Protein AF-A0A357V9M0-F1 (afdb_monomer_lite)

Structure (mmCIF, N/CA/C/O backbone):
data_AF-A0A357V9M0-F1
#
_entry.id   AF-A0A357V9M0-F1
#
loop_
_atom_site.group_PDB
_atom_site.id
_atom_site.type_symbol
_atom_site.label_atom_id
_atom_site.label_alt_id
_atom_site.label_comp_id
_atom_site.label_asym_id
_atom_site.label_entity_id
_atom_site.label_seq_id
_atom_site.pdbx_PDB_ins_code
_atom_site.Cartn_x
_atom_site.Cartn_y
_atom_site.Cartn_z
_atom_site.occupancy
_atom_site.B_iso_or_equiv
_atom_site.auth_seq_id
_atom_site.auth_comp_id
_atom_site.auth_asym_id
_atom_site.auth_atom_id
_atom_site.pdbx_PDB_model_num
ATOM 1 N N . SER A 1 1 ? 59.477 15.110 -68.123 1.00 70.50 1 SER A N 1
ATOM 2 C CA . SER A 1 1 ? 58.150 14.600 -68.531 1.00 70.50 1 SER A CA 1
ATOM 3 C C . SER A 1 1 ? 58.074 14.490 -70.053 1.00 70.50 1 SER A C 1
ATOM 5 O O . SER A 1 1 ? 58.810 15.208 -70.725 1.00 70.50 1 SER A O 1
ATOM 7 N N . VAL A 1 2 ? 57.216 13.622 -70.613 1.00 67.56 2 VAL A N 1
ATOM 8 C CA . VAL A 1 2 ? 56.916 13.598 -72.067 1.00 67.56 2 VAL A CA 1
ATOM 9 C C . VAL A 1 2 ? 56.479 14.993 -72.540 1.00 67.56 2 VAL A C 1
ATOM 11 O O . VAL A 1 2 ? 56.918 15.448 -73.593 1.00 67.56 2 VAL A O 1
ATOM 14 N N . ALA A 1 3 ? 55.745 15.720 -71.688 1.00 69.50 3 ALA A N 1
ATOM 15 C CA . ALA A 1 3 ? 55.358 17.112 -71.908 1.00 69.50 3 ALA A CA 1
ATOM 16 C C . ALA A 1 3 ? 56.566 18.062 -72.033 1.00 69.50 3 ALA A C 1
ATOM 18 O O . ALA A 1 3 ? 56.636 18.831 -72.985 1.00 69.50 3 ALA A O 1
ATOM 19 N N . ASP A 1 4 ? 57.559 17.978 -71.138 1.00 74.38 4 ASP A N 1
ATOM 20 C CA . ASP A 1 4 ? 58.753 18.844 -71.195 1.00 74.38 4 ASP A CA 1
ATOM 21 C C . ASP A 1 4 ? 59.567 18.602 -72.469 1.00 74.38 4 ASP A C 1
ATOM 23 O O . ASP A 1 4 ? 60.048 19.542 -73.102 1.00 74.38 4 ASP A O 1
ATOM 27 N N . ARG A 1 5 ? 59.684 17.330 -72.875 1.00 69.62 5 ARG A N 1
ATOM 28 C CA . ARG A 1 5 ? 60.385 16.936 -74.099 1.00 69.62 5 ARG A CA 1
ATOM 29 C C . ARG A 1 5 ? 59.655 17.456 -75.339 1.00 69.62 5 ARG A C 1
ATOM 31 O O . ARG A 1 5 ? 60.298 17.983 -76.240 1.00 69.62 5 ARG A O 1
ATOM 38 N N . GLN A 1 6 ? 58.325 17.383 -75.362 1.00 65.44 6 GLN A N 1
ATOM 39 C CA . GLN A 1 6 ? 57.494 17.919 -76.443 1.00 65.44 6 GLN A CA 1
ATOM 40 C C . GLN A 1 6 ? 57.573 19.454 -76.526 1.00 65.44 6 GLN A C 1
ATOM 42 O O . GLN A 1 6 ? 57.778 19.995 -77.611 1.00 65.44 6 GLN A O 1
ATOM 47 N N . ILE A 1 7 ? 57.511 20.158 -75.390 1.00 73.38 7 ILE A N 1
ATOM 48 C CA . ILE A 1 7 ? 57.652 21.624 -75.311 1.00 73.38 7 ILE A CA 1
ATOM 49 C C . ILE A 1 7 ? 59.030 22.071 -75.824 1.00 73.38 7 ILE A C 1
ATOM 51 O O . ILE A 1 7 ? 59.144 23.053 -76.560 1.00 73.38 7 ILE A O 1
ATOM 55 N N . GLN A 1 8 ? 60.088 21.334 -75.481 1.00 74.69 8 GLN A N 1
ATOM 56 C CA . GLN A 1 8 ? 61.450 21.634 -75.921 1.00 74.69 8 GLN A CA 1
ATOM 57 C C . GLN A 1 8 ? 61.648 21.394 -77.429 1.00 74.69 8 GLN A C 1
ATOM 59 O O . GLN A 1 8 ? 62.330 22.188 -78.080 1.00 74.69 8 GLN A O 1
ATOM 64 N N . LEU A 1 9 ? 61.013 20.357 -77.993 1.00 67.81 9 LEU A N 1
ATOM 65 C CA . LEU A 1 9 ? 61.042 20.036 -79.427 1.00 67.81 9 LEU A CA 1
ATOM 66 C C . LEU A 1 9 ? 60.176 20.987 -80.276 1.00 67.81 9 LEU A C 1
ATOM 68 O O . LEU A 1 9 ? 60.499 21.218 -81.439 1.00 67.81 9 LEU A O 1
ATOM 72 N N . MET A 1 10 ? 59.124 21.589 -79.710 1.00 63.34 10 MET A N 1
ATOM 73 C CA . MET A 1 10 ? 58.307 22.604 -80.396 1.00 63.34 10 MET A CA 1
ATOM 74 C C . MET A 1 10 ? 58.975 23.986 -80.478 1.00 63.34 10 MET A C 1
ATOM 76 O O . MET A 1 10 ? 58.602 24.799 -81.320 1.00 63.34 10 MET A O 1
ATOM 80 N N . ARG A 1 11 ? 59.984 24.262 -79.641 1.00 72.38 11 ARG A N 1
ATOM 81 C CA . ARG A 1 11 ? 60.712 25.546 -79.622 1.00 72.38 11 ARG A CA 1
ATOM 82 C C . ARG A 1 11 ? 61.724 25.697 -80.769 1.00 72.38 11 ARG A C 1
ATOM 84 O O . ARG A 1 11 ? 62.176 26.807 -81.033 1.00 72.38 11 ARG A O 1
ATOM 91 N N . ASN A 1 12 ? 62.094 24.606 -81.443 1.00 71.81 12 ASN A N 1
ATOM 92 C CA . ASN A 1 12 ? 63.040 24.604 -82.561 1.00 71.81 12 ASN A CA 1
ATOM 93 C C . ASN A 1 12 ? 62.346 24.122 -83.848 1.00 71.81 12 ASN A C 1
ATOM 95 O O . ASN A 1 12 ? 61.785 23.030 -83.888 1.00 71.81 12 ASN A O 1
ATOM 99 N N . HIS A 1 13 ? 62.395 24.931 -84.912 1.00 64.56 13 HIS A N 1
ATOM 100 C CA . HIS A 1 13 ? 61.666 24.696 -86.167 1.00 64.56 13 HIS A CA 1
ATOM 101 C C . HIS A 1 13 ? 62.069 23.397 -86.893 1.00 64.56 13 HIS A C 1
ATOM 103 O O . HIS A 1 13 ? 61.280 22.866 -87.671 1.00 64.56 13 HIS A O 1
ATOM 109 N N . LEU A 1 14 ? 63.261 22.856 -86.612 1.00 63.72 14 LEU A N 1
ATOM 110 C CA . LEU A 1 14 ? 63.768 21.614 -87.211 1.00 63.72 14 LEU A CA 1
ATOM 111 C C . LEU A 1 14 ? 63.267 20.339 -86.507 1.00 63.72 14 LEU A C 1
ATOM 113 O O . LEU A 1 14 ? 63.294 19.268 -87.104 1.00 63.72 14 LEU A O 1
ATOM 117 N N . THR A 1 15 ? 62.779 20.437 -85.267 1.00 70.88 15 THR A N 1
ATOM 118 C CA . THR A 1 15 ? 62.344 19.288 -84.443 1.00 70.88 15 THR A CA 1
ATOM 119 C C . THR A 1 15 ? 60.823 19.175 -84.309 1.00 70.88 15 THR A C 1
ATOM 121 O O . THR A 1 15 ? 60.303 18.319 -83.595 1.00 70.88 15 THR A O 1
ATOM 124 N N . VAL A 1 16 ? 60.082 20.006 -85.046 1.00 66.50 16 VAL A N 1
ATOM 125 C CA . VAL A 1 16 ? 58.611 20.027 -85.048 1.00 66.50 16 VAL A CA 1
ATOM 126 C C . VAL A 1 16 ? 58.022 18.713 -85.570 1.00 66.50 16 VAL A C 1
ATOM 128 O O . VAL A 1 16 ? 56.994 18.266 -85.067 1.00 66.50 16 VAL A O 1
ATOM 131 N N . ASN A 1 17 ? 58.680 18.052 -86.529 1.00 67.69 17 ASN A N 1
ATOM 132 C CA . ASN A 1 17 ? 58.238 16.747 -87.036 1.00 67.69 17 ASN A CA 1
ATOM 133 C C . ASN A 1 17 ? 58.374 15.638 -85.977 1.00 67.69 17 ASN A C 1
ATOM 135 O O . ASN A 1 17 ? 57.504 14.775 -85.888 1.00 67.69 17 ASN A O 1
ATOM 139 N N . GLU A 1 18 ? 59.408 15.696 -85.132 1.00 67.12 18 GLU A N 1
ATOM 140 C CA . GLU A 1 18 ? 59.578 14.774 -84.000 1.00 67.12 18 GLU A CA 1
ATOM 141 C C . GLU A 1 18 ? 58.564 15.058 -82.882 1.00 67.12 18 GLU A C 1
ATOM 143 O O . GLU A 1 18 ? 57.986 14.129 -82.323 1.00 67.12 18 GLU A O 1
ATOM 148 N N . ALA A 1 19 ? 58.267 16.332 -82.601 1.00 63.03 19 ALA A N 1
ATOM 149 C CA . ALA A 1 19 ? 57.200 16.706 -81.669 1.00 63.03 19 ALA A CA 1
ATOM 150 C C . ALA A 1 19 ? 55.816 16.238 -82.156 1.00 63.03 19 ALA A C 1
ATOM 152 O O . ALA A 1 19 ? 55.026 15.716 -81.370 1.00 63.03 19 ALA A O 1
ATOM 153 N N . ARG A 1 20 ? 55.540 16.364 -83.462 1.00 65.94 20 ARG A N 1
ATOM 154 C CA . ARG A 1 20 ? 54.295 15.898 -84.089 1.00 65.94 20 ARG A CA 1
ATOM 155 C C . ARG A 1 20 ? 54.199 14.367 -84.094 1.00 65.94 20 ARG A C 1
ATOM 157 O O . ARG A 1 20 ? 53.107 13.834 -83.952 1.00 65.94 20 ARG A O 1
ATOM 164 N N . ALA A 1 21 ? 55.321 13.650 -84.181 1.00 66.75 21 ALA A N 1
ATOM 165 C CA . ALA A 1 21 ? 55.347 12.192 -84.041 1.00 66.75 21 ALA A CA 1
ATOM 166 C C . ALA A 1 21 ? 54.974 11.720 -82.620 1.00 66.75 21 ALA A C 1
ATOM 168 O O . ALA A 1 21 ? 54.307 10.699 -82.482 1.00 66.75 21 ALA A O 1
ATOM 169 N N . ILE A 1 22 ? 55.340 12.472 -81.575 1.00 68.31 22 ILE A N 1
ATOM 170 C CA . ILE A 1 22 ? 54.947 12.199 -80.175 1.00 68.31 22 ILE A CA 1
ATOM 171 C C . ILE A 1 22 ? 53.456 12.503 -79.934 1.00 68.31 22 ILE A C 1
ATOM 173 O O . ILE A 1 22 ? 52.803 11.868 -79.112 1.00 68.31 22 ILE A O 1
ATOM 177 N N . GLU A 1 23 ? 52.894 13.461 -80.665 1.00 68.12 23 GLU A N 1
ATOM 178 C CA . GLU A 1 23 ? 51.461 13.768 -80.621 1.00 68.12 23 GLU A CA 1
ATOM 179 C C . GLU A 1 23 ? 50.634 12.700 -81.360 1.00 68.12 23 GLU A C 1
ATOM 181 O O . GLU A 1 23 ? 49.631 12.214 -80.839 1.00 68.12 23 GLU A O 1
ATOM 186 N N . VAL A 1 24 ? 51.110 12.256 -82.531 1.00 67.88 24 VAL A N 1
ATOM 187 C CA . VAL A 1 24 ? 50.499 11.174 -83.326 1.00 67.88 24 VAL A CA 1
ATOM 188 C C . VAL A 1 24 ? 50.651 9.803 -82.654 1.00 67.88 24 VAL A C 1
ATOM 190 O O . VAL A 1 24 ? 49.793 8.942 -82.840 1.00 67.88 24 VAL A O 1
ATOM 193 N N . SER A 1 25 ? 51.691 9.585 -81.839 1.00 74.25 25 SER A N 1
ATOM 194 C CA . SER A 1 25 ? 51.883 8.321 -81.109 1.00 74.25 25 SER A CA 1
ATOM 195 C C . SER A 1 25 ? 50.824 8.076 -80.026 1.00 74.25 25 SER A C 1
ATOM 197 O O . SER A 1 25 ? 50.701 6.952 -79.533 1.00 74.25 25 SER A O 1
ATOM 199 N N . GLY A 1 26 ? 50.052 9.104 -79.646 1.00 78.50 26 GLY A N 1
ATOM 200 C CA . GLY A 1 26 ? 48.959 9.006 -78.676 1.00 78.50 26 GLY A CA 1
ATOM 201 C C . GLY A 1 26 ? 49.404 8.717 -77.238 1.00 78.50 26 GLY A C 1
ATOM 202 O O . GLY A 1 26 ? 48.554 8.579 -76.357 1.00 78.50 26 GLY A O 1
ATOM 203 N N . GLU A 1 27 ? 50.712 8.640 -76.965 1.00 79.06 27 GLU A N 1
ATOM 204 C CA . GLU A 1 27 ? 51.256 8.434 -75.616 1.00 79.06 27 GLU A CA 1
ATOM 205 C C . GLU A 1 27 ? 50.739 9.456 -74.591 1.00 79.06 27 GLU A C 1
ATOM 207 O O . GLU A 1 27 ? 50.295 9.029 -73.519 1.00 79.06 27 GLU A O 1
ATOM 212 N N . PRO A 1 28 ? 50.711 10.774 -74.887 1.00 74.12 28 PRO A N 1
ATOM 213 C CA . PRO A 1 28 ? 50.192 11.764 -73.946 1.00 74.12 28 PRO A CA 1
ATOM 214 C C . PRO A 1 28 ? 48.732 11.498 -73.558 1.00 74.12 28 PRO A C 1
ATOM 216 O O . PRO A 1 28 ? 48.379 11.566 -72.381 1.00 74.12 28 PRO A O 1
ATOM 219 N N . SER A 1 29 ? 47.889 11.123 -74.523 1.00 81.00 29 SER A N 1
ATOM 220 C CA . SER A 1 29 ? 46.483 10.795 -74.276 1.00 81.00 29 SER A CA 1
ATOM 221 C C . SER A 1 29 ? 46.332 9.529 -73.436 1.00 81.00 29 SER A C 1
ATOM 223 O O . SER A 1 29 ? 45.516 9.511 -72.521 1.00 81.00 29 SER A O 1
ATOM 225 N N . ARG A 1 30 ? 47.149 8.493 -73.675 1.00 82.75 30 ARG A N 1
ATOM 226 C CA . ARG A 1 30 ? 47.119 7.249 -72.883 1.00 82.75 30 ARG A CA 1
ATOM 227 C C . ARG A 1 30 ? 47.504 7.492 -71.426 1.00 82.75 30 ARG A C 1
ATOM 229 O O . ARG A 1 30 ? 46.845 6.952 -70.544 1.00 82.75 30 ARG A O 1
ATOM 236 N N . LEU A 1 31 ? 48.510 8.331 -71.173 1.00 83.38 31 LEU A N 1
ATOM 237 C CA . LEU A 1 31 ? 48.905 8.719 -69.815 1.00 83.38 31 LEU A CA 1
ATOM 238 C C . LEU A 1 31 ? 47.812 9.534 -69.111 1.00 83.38 31 LEU A C 1
ATOM 240 O O . LEU A 1 31 ? 47.548 9.299 -67.935 1.00 83.38 31 LEU A O 1
ATOM 244 N N . ILE A 1 32 ? 47.137 10.443 -69.823 1.00 85.38 32 ILE A N 1
ATOM 245 C CA . ILE A 1 32 ? 45.999 11.201 -69.278 1.00 85.38 32 ILE A CA 1
ATOM 246 C C . ILE A 1 32 ? 44.824 10.269 -68.960 1.00 85.38 32 ILE A C 1
ATOM 248 O O . ILE A 1 32 ? 44.262 10.367 -67.874 1.00 85.38 32 ILE A O 1
ATOM 252 N N . THR A 1 33 ? 44.473 9.339 -69.852 1.00 88.44 33 THR A N 1
ATOM 253 C CA . THR A 1 33 ? 43.395 8.367 -69.612 1.00 88.44 33 THR A CA 1
ATOM 254 C C . THR A 1 33 ? 43.727 7.423 -68.456 1.00 88.44 33 THR A C 1
ATOM 256 O O . THR A 1 33 ? 42.862 7.150 -67.631 1.00 88.44 33 THR A O 1
ATOM 259 N N . GLN A 1 34 ? 44.976 6.961 -68.340 1.00 87.88 34 GLN A N 1
ATOM 260 C CA . GLN A 1 34 ? 45.425 6.162 -67.193 1.00 87.88 34 GLN A CA 1
ATOM 261 C C . GLN A 1 34 ? 45.374 6.965 -65.889 1.00 87.88 34 GLN A C 1
ATOM 263 O O . GLN A 1 34 ? 44.877 6.463 -64.885 1.00 87.88 34 GLN A O 1
ATOM 268 N N . ALA A 1 35 ? 45.823 8.223 -65.901 1.00 87.19 35 ALA A N 1
ATOM 269 C CA . ALA A 1 35 ? 45.736 9.101 -64.738 1.00 87.19 35 ALA A CA 1
ATOM 270 C C . ALA A 1 35 ? 44.278 9.380 -64.334 1.00 87.19 35 ALA A C 1
ATOM 272 O O . ALA A 1 35 ? 43.964 9.370 -63.148 1.00 87.19 35 ALA A O 1
ATOM 273 N N . GLN A 1 36 ? 43.377 9.582 -65.300 1.00 91.31 36 GLN A N 1
ATOM 274 C CA . GLN A 1 36 ? 41.941 9.743 -65.054 1.00 91.31 36 GLN A CA 1
ATOM 275 C C . GLN A 1 36 ? 41.318 8.472 -64.467 1.00 91.31 36 GLN A C 1
ATOM 277 O O . GLN A 1 36 ? 40.601 8.567 -63.478 1.00 91.31 36 GLN A O 1
ATOM 282 N N . ALA A 1 37 ? 41.652 7.295 -65.002 1.00 92.38 37 ALA A N 1
ATOM 283 C CA . ALA A 1 37 ? 41.167 6.018 -64.482 1.00 92.38 37 ALA A CA 1
ATOM 284 C C . ALA A 1 37 ? 41.601 5.784 -63.025 1.00 92.38 37 ALA A C 1
ATOM 286 O O . ALA A 1 37 ? 40.774 5.425 -62.192 1.00 92.38 37 ALA A O 1
ATOM 287 N N . VAL A 1 38 ? 42.868 6.067 -62.695 1.00 90.38 38 VAL A N 1
ATOM 288 C CA . VAL A 1 38 ? 43.380 5.976 -61.316 1.00 90.38 38 VAL A CA 1
ATOM 289 C C . VAL A 1 38 ? 42.691 6.990 -60.396 1.00 90.38 38 VAL A C 1
ATOM 291 O O . VAL A 1 38 ? 42.355 6.672 -59.257 1.00 90.38 38 VAL A O 1
ATOM 294 N N . LEU A 1 39 ? 42.452 8.218 -60.868 1.00 92.38 39 LEU A N 1
ATOM 295 C CA . LEU A 1 39 ? 41.741 9.234 -60.086 1.00 92.38 39 LEU A CA 1
ATOM 296 C C . LEU A 1 39 ? 40.283 8.847 -59.816 1.00 92.38 39 LEU A C 1
ATOM 298 O O . LEU A 1 39 ? 39.790 9.083 -58.711 1.00 92.38 39 LEU A O 1
ATOM 302 N N . ASP A 1 40 ? 39.597 8.257 -60.792 1.00 94.38 40 ASP A N 1
ATOM 303 C CA . ASP A 1 40 ? 38.221 7.796 -60.623 1.00 94.38 40 ASP A CA 1
ATOM 304 C C . ASP A 1 40 ? 38.144 6.574 -59.701 1.00 94.38 40 ASP A C 1
ATOM 306 O O . ASP A 1 40 ? 37.275 6.539 -58.831 1.00 94.38 40 ASP A O 1
ATOM 310 N N . GLU A 1 41 ? 39.105 5.650 -59.781 1.00 92.12 41 GLU A N 1
ATOM 311 C CA . GLU A 1 41 ? 39.231 4.527 -58.844 1.00 92.12 41 GLU A CA 1
ATOM 312 C C . GLU A 1 41 ? 39.424 5.009 -57.395 1.00 92.12 41 GLU A C 1
ATOM 314 O O . GLU A 1 41 ? 38.740 4.552 -56.474 1.00 92.12 41 GLU A O 1
ATOM 319 N N . ILE A 1 42 ? 40.293 6.004 -57.176 1.00 89.94 42 ILE A N 1
ATOM 320 C CA . ILE A 1 42 ? 40.488 6.618 -55.853 1.00 89.94 42 ILE A CA 1
ATOM 321 C C . ILE A 1 42 ? 39.186 7.262 -55.353 1.00 89.94 42 ILE A C 1
ATOM 323 O O . ILE A 1 42 ? 38.834 7.105 -54.181 1.00 89.94 42 ILE A O 1
ATOM 327 N N . ARG A 1 43 ? 38.445 7.966 -56.221 1.00 90.94 43 ARG A N 1
ATOM 328 C CA . ARG A 1 43 ? 37.156 8.582 -55.861 1.00 90.94 43 ARG A CA 1
ATOM 329 C C . ARG A 1 43 ? 36.113 7.539 -55.474 1.00 90.94 43 ARG A C 1
ATOM 331 O O . ARG A 1 43 ? 35.411 7.741 -54.483 1.00 90.94 43 ARG A O 1
ATOM 338 N N . THR A 1 44 ? 36.015 6.433 -56.212 1.00 93.25 44 THR A N 1
ATOM 339 C CA . THR A 1 44 ? 35.069 5.355 -55.894 1.00 93.25 44 THR A CA 1
ATOM 340 C C . THR A 1 44 ? 35.429 4.663 -54.586 1.00 93.25 44 THR A C 1
ATOM 342 O O . THR A 1 44 ? 34.564 4.511 -53.727 1.00 93.25 44 THR A O 1
ATOM 345 N N . LEU A 1 45 ? 36.712 4.363 -54.356 1.00 86.06 45 LEU A N 1
ATOM 346 C CA . LEU A 1 45 ? 37.176 3.759 -53.102 1.00 86.06 45 LEU A CA 1
ATOM 347 C C . LEU A 1 45 ? 36.922 4.667 -51.891 1.00 86.06 45 LEU A C 1
ATOM 349 O O . LEU A 1 45 ? 36.528 4.187 -50.824 1.00 86.06 45 LEU A O 1
ATOM 353 N N . GLN A 1 46 ? 37.110 5.982 -52.042 1.00 85.75 46 GLN A N 1
ATOM 354 C CA . GLN A 1 46 ? 36.777 6.954 -50.999 1.00 85.75 46 GLN A CA 1
ATOM 355 C C . GLN A 1 46 ? 35.269 7.022 -50.734 1.00 85.75 46 GLN A C 1
ATOM 357 O O . GLN A 1 46 ? 34.862 7.044 -49.571 1.00 85.75 46 GLN A O 1
ATOM 362 N N . ALA A 1 47 ? 34.442 7.027 -51.784 1.00 87.38 47 ALA A N 1
ATOM 363 C CA . ALA A 1 47 ? 32.986 7.041 -51.657 1.00 87.38 47 ALA A CA 1
ATOM 364 C C . ALA A 1 47 ? 32.458 5.772 -50.968 1.00 87.38 47 ALA A C 1
ATOM 366 O O . ALA A 1 47 ? 31.610 5.863 -50.077 1.00 87.38 47 ALA A O 1
ATOM 367 N N . ASP A 1 48 ? 32.995 4.604 -51.314 1.00 87.06 48 ASP A N 1
ATOM 368 C CA . ASP A 1 48 ? 32.601 3.329 -50.715 1.00 87.06 48 ASP A CA 1
ATOM 369 C C . ASP A 1 48 ? 33.087 3.203 -49.268 1.00 87.06 48 ASP A C 1
ATOM 371 O O . ASP A 1 48 ? 32.321 2.801 -48.390 1.00 87.06 48 ASP A O 1
ATOM 375 N N . SER A 1 49 ? 34.307 3.659 -48.971 1.00 83.38 49 SER A N 1
ATOM 376 C CA . SER A 1 49 ? 34.821 3.732 -47.595 1.00 83.38 49 SER A CA 1
ATOM 377 C C . SER A 1 49 ? 34.004 4.692 -46.721 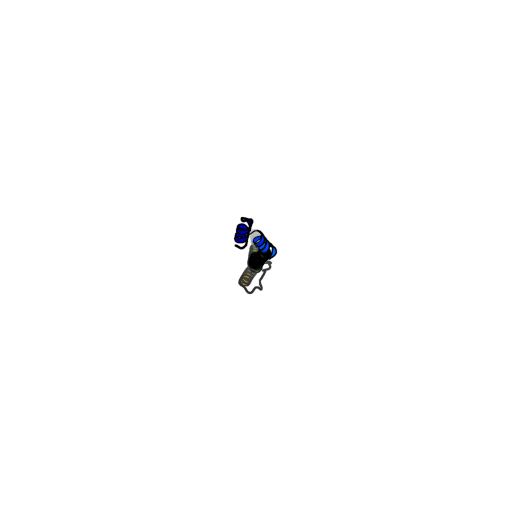1.00 83.38 49 SER A C 1
ATOM 379 O O . SER A 1 49 ? 33.775 4.421 -45.541 1.00 83.38 49 SER A O 1
ATOM 381 N N . ALA A 1 50 ? 33.542 5.816 -47.279 1.00 83.06 50 ALA A N 1
ATOM 382 C CA . ALA A 1 50 ? 32.681 6.764 -46.575 1.00 83.06 50 ALA A CA 1
ATOM 383 C C . ALA A 1 50 ? 31.299 6.162 -46.272 1.00 83.06 50 ALA A C 1
ATOM 385 O O . ALA A 1 50 ? 30.811 6.291 -45.147 1.00 83.06 50 ALA A O 1
ATOM 386 N N . ARG A 1 51 ? 30.704 5.449 -47.237 1.00 83.44 51 ARG A N 1
ATOM 387 C CA . ARG A 1 51 ? 29.441 4.712 -47.054 1.00 83.44 51 ARG A CA 1
ATOM 388 C C . ARG A 1 51 ? 29.575 3.604 -46.009 1.00 83.44 51 ARG A C 1
ATOM 390 O O . ARG A 1 51 ? 28.714 3.487 -45.141 1.00 83.44 51 ARG A O 1
ATOM 397 N N . ALA A 1 52 ? 30.672 2.845 -46.034 1.00 79.94 52 ALA A N 1
ATOM 398 C CA . ALA A 1 52 ? 30.951 1.804 -45.046 1.00 79.94 52 ALA A CA 1
ATOM 399 C C . ALA A 1 52 ? 31.036 2.376 -43.619 1.00 79.94 52 ALA A C 1
ATOM 401 O O . ALA A 1 52 ? 30.344 1.895 -42.723 1.00 79.94 52 ALA A O 1
ATOM 402 N N . ARG A 1 53 ? 31.782 3.475 -43.425 1.00 77.44 53 ARG A N 1
ATOM 403 C CA . ARG A 1 53 ? 31.883 4.172 -42.126 1.00 77.44 53 ARG A CA 1
ATOM 404 C C . ARG A 1 53 ? 30.551 4.754 -41.651 1.00 77.44 53 ARG A C 1
ATOM 406 O O . ARG A 1 53 ? 30.305 4.836 -40.450 1.00 77.44 53 ARG A O 1
ATOM 413 N N . GLN A 1 54 ? 29.699 5.206 -42.570 1.00 73.31 54 GLN A N 1
ATOM 414 C CA . GLN A 1 54 ? 28.380 5.738 -42.230 1.00 73.31 54 GLN A CA 1
ATOM 415 C C . GLN A 1 54 ? 27.437 4.633 -41.738 1.00 73.31 54 GLN A C 1
ATOM 417 O O . GLN A 1 54 ? 26.741 4.833 -40.743 1.00 73.31 54 GLN A O 1
ATOM 422 N N . ASN A 1 55 ? 27.454 3.468 -42.388 1.00 73.31 55 ASN A N 1
ATOM 423 C CA . ASN A 1 55 ? 26.666 2.306 -41.976 1.00 73.31 55 ASN A CA 1
ATOM 424 C C . ASN A 1 55 ? 27.132 1.757 -40.619 1.00 73.31 55 ASN A C 1
ATOM 426 O O . ASN A 1 55 ? 26.304 1.428 -39.773 1.00 73.31 55 ASN A O 1
ATOM 430 N N . GLU A 1 56 ? 28.445 1.726 -40.386 1.00 73.62 56 GLU A N 1
ATOM 431 C CA . GLU A 1 56 ? 29.040 1.298 -39.115 1.00 73.62 56 GLU A CA 1
ATOM 432 C C . GLU A 1 56 ? 28.613 2.211 -37.952 1.00 73.62 56 GLU A C 1
ATOM 434 O O . GLU A 1 56 ? 28.121 1.734 -36.930 1.00 73.62 56 GLU A O 1
ATOM 439 N N . LYS A 1 57 ? 28.661 3.537 -38.149 1.00 64.44 57 LYS A N 1
ATOM 440 C CA . LYS A 1 57 ? 28.166 4.501 -37.154 1.00 64.44 57 LYS A CA 1
ATOM 441 C C . LYS A 1 57 ? 26.665 4.378 -36.911 1.00 64.44 57 LYS A C 1
ATOM 443 O O . LYS A 1 57 ? 26.230 4.491 -35.773 1.00 64.44 57 LYS A O 1
ATOM 448 N N . GLN A 1 58 ? 25.852 4.165 -37.947 1.00 66.75 58 GLN A N 1
ATOM 449 C CA . GLN A 1 58 ? 24.406 3.988 -37.764 1.00 66.75 58 GLN A CA 1
ATOM 450 C C . GLN A 1 58 ? 24.079 2.742 -36.937 1.00 66.75 58 GLN A C 1
AT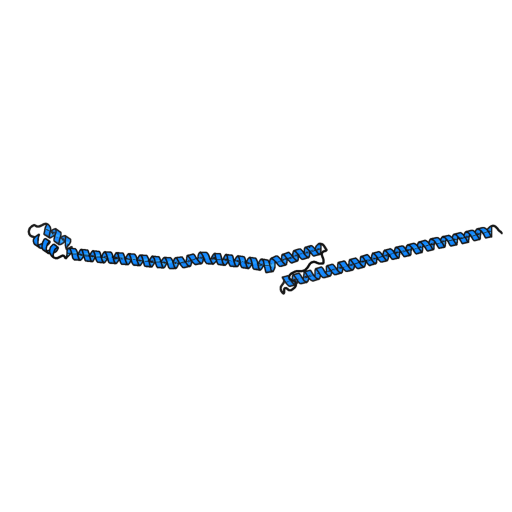OM 452 O O . GLN A 1 58 ? 23.187 2.803 -36.089 1.00 66.75 58 GLN A O 1
ATOM 457 N N . ALA A 1 59 ? 24.820 1.649 -37.135 1.00 65.25 59 ALA A N 1
ATOM 458 C CA . ALA A 1 59 ? 24.680 0.453 -36.315 1.00 65.25 59 ALA A CA 1
ATOM 459 C C . ALA A 1 59 ? 25.020 0.751 -34.843 1.00 65.25 59 ALA A C 1
ATOM 461 O O . ALA A 1 59 ? 24.233 0.423 -33.956 1.00 65.25 59 ALA A O 1
ATOM 462 N N . GLU A 1 60 ? 26.112 1.471 -34.583 1.00 65.88 60 GLU A N 1
ATOM 463 C CA . GLU A 1 60 ? 26.530 1.854 -33.227 1.00 65.88 60 GLU A CA 1
ATOM 464 C C . GLU A 1 60 ? 25.540 2.823 -32.547 1.00 65.88 60 GLU A C 1
ATOM 466 O O . GLU A 1 60 ? 25.148 2.629 -31.393 1.00 65.88 60 GLU A O 1
ATOM 471 N N . PHE A 1 61 ? 25.043 3.828 -33.277 1.00 71.00 61 PHE A N 1
ATOM 472 C CA . PHE A 1 61 ? 24.063 4.788 -32.758 1.00 71.00 61 PHE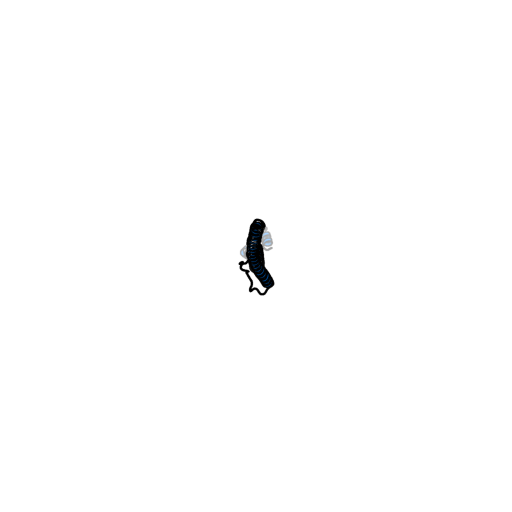 A CA 1
ATOM 473 C C . PHE A 1 61 ? 22.685 4.169 -32.508 1.00 71.00 61 PHE A C 1
ATOM 475 O O . PHE A 1 61 ? 21.976 4.635 -31.615 1.00 71.00 61 PHE A O 1
ATOM 482 N N . SER A 1 62 ? 22.290 3.134 -33.257 1.00 72.19 62 SER A N 1
ATOM 483 C CA . SER A 1 62 ? 20.978 2.500 -33.081 1.00 72.19 62 SER A CA 1
ATOM 484 C C . SER A 1 62 ? 20.832 1.821 -31.715 1.00 72.19 62 SER A C 1
ATOM 486 O O . SER A 1 62 ? 19.827 2.029 -31.038 1.00 72.19 62 SER A O 1
ATOM 488 N N . VAL A 1 63 ? 21.873 1.122 -31.249 1.00 73.38 63 VAL A N 1
ATOM 489 C CA . VAL A 1 63 ? 21.884 0.450 -29.939 1.00 73.38 63 VAL A CA 1
ATOM 490 C C . VAL A 1 63 ? 21.821 1.465 -28.797 1.00 73.38 63 VAL A C 1
ATOM 492 O O . VAL A 1 63 ? 21.035 1.301 -27.864 1.00 73.38 63 VAL A O 1
ATOM 495 N N . LEU A 1 64 ? 22.604 2.547 -28.879 1.00 76.31 64 LEU A N 1
ATOM 496 C CA . LEU A 1 64 ? 22.615 3.597 -27.855 1.00 76.31 64 LEU A CA 1
ATOM 497 C C . LEU A 1 64 ? 21.289 4.369 -27.804 1.00 76.31 64 LEU A C 1
ATOM 499 O O . LEU A 1 64 ? 20.791 4.673 -26.718 1.00 76.31 64 LEU A O 1
ATOM 503 N N . ARG A 1 65 ? 20.693 4.656 -28.969 1.00 81.06 65 ARG A N 1
ATOM 504 C CA . ARG A 1 65 ? 19.398 5.338 -29.059 1.00 81.06 65 ARG A CA 1
ATOM 505 C C . ARG A 1 65 ? 18.292 4.489 -28.447 1.00 81.06 65 ARG A C 1
ATOM 507 O O . ARG A 1 65 ? 17.555 4.982 -27.596 1.00 81.06 65 ARG A O 1
ATOM 514 N N . ASP A 1 66 ? 18.190 3.225 -28.837 1.00 78.94 66 ASP A N 1
ATOM 515 C CA . ASP A 1 66 ? 17.125 2.355 -28.347 1.00 78.94 66 ASP A CA 1
ATOM 516 C C . ASP A 1 66 ? 17.292 2.104 -26.834 1.00 78.94 66 ASP A C 1
ATOM 518 O O . ASP A 1 66 ? 16.328 2.245 -26.078 1.00 78.94 66 ASP A O 1
ATOM 522 N N . ALA A 1 67 ? 18.521 1.892 -26.347 1.00 84.62 67 ALA A N 1
ATOM 523 C CA . ALA A 1 67 ? 18.801 1.788 -24.912 1.00 84.62 67 ALA A CA 1
ATOM 524 C C . ALA A 1 67 ? 18.362 3.039 -24.124 1.00 84.62 67 ALA A C 1
ATOM 526 O O . ALA A 1 67 ? 17.760 2.911 -23.056 1.00 84.62 67 ALA A O 1
ATOM 527 N N . SER A 1 68 ? 18.591 4.245 -24.659 1.00 86.81 68 SER A N 1
ATOM 528 C CA . SER A 1 68 ? 18.204 5.498 -23.992 1.00 86.81 68 SER A CA 1
ATOM 529 C C . SER A 1 68 ? 16.691 5.708 -23.857 1.00 86.81 68 SER A C 1
ATOM 531 O O . SER A 1 68 ? 16.269 6.475 -22.997 1.00 86.81 68 SER A O 1
ATOM 533 N N . ILE A 1 69 ? 15.871 5.007 -24.649 1.00 89.75 69 ILE A N 1
ATOM 534 C CA . ILE A 1 69 ? 14.402 5.048 -24.556 1.00 89.75 69 ILE A CA 1
ATOM 535 C C . ILE A 1 69 ? 13.883 3.882 -23.708 1.00 89.75 69 ILE A C 1
ATOM 537 O O . ILE A 1 69 ? 13.056 4.082 -22.817 1.00 89.75 69 ILE A O 1
ATOM 541 N N . PHE A 1 70 ? 14.371 2.663 -23.950 1.00 91.00 70 PHE A N 1
ATOM 542 C CA . PHE A 1 70 ? 13.842 1.467 -23.293 1.00 91.00 70 PHE A CA 1
ATOM 543 C C . PHE A 1 70 ? 14.187 1.393 -21.804 1.00 91.00 70 PHE A C 1
ATOM 545 O O . PHE A 1 70 ? 13.342 0.974 -21.015 1.00 91.00 70 PHE A O 1
ATOM 552 N N . ILE A 1 71 ? 15.379 1.834 -21.390 1.00 93.00 71 ILE A N 1
ATOM 553 C CA . ILE A 1 71 ? 15.793 1.812 -19.978 1.00 93.00 71 ILE A CA 1
ATOM 554 C C . ILE A 1 71 ? 14.900 2.703 -19.091 1.00 93.00 71 ILE A C 1
ATOM 556 O O . ILE A 1 71 ? 14.369 2.192 -18.097 1.00 93.00 71 ILE A O 1
ATOM 560 N N . PRO A 1 72 ? 14.682 4.002 -19.391 1.00 94.50 72 PRO A N 1
ATOM 561 C CA . PRO A 1 72 ? 13.805 4.832 -18.567 1.00 94.50 72 PRO A CA 1
ATOM 562 C C . PRO A 1 72 ? 12.343 4.396 -18.668 1.00 94.50 72 PRO A C 1
ATOM 564 O O . PRO A 1 72 ? 11.636 4.437 -17.663 1.00 94.50 72 PRO A O 1
ATOM 567 N N . LEU A 1 73 ? 11.896 3.919 -19.835 1.00 95.38 73 LEU A N 1
ATOM 568 C CA . LEU A 1 73 ? 10.540 3.399 -19.997 1.00 95.38 73 LEU A CA 1
ATOM 569 C C . LEU A 1 73 ? 10.298 2.173 -19.105 1.00 95.38 73 LEU A C 1
ATOM 571 O O . LEU A 1 73 ? 9.311 2.130 -18.373 1.00 95.38 73 LEU A O 1
ATOM 575 N N . LEU A 1 74 ? 11.221 1.207 -19.106 1.00 96.06 74 LEU A N 1
ATOM 576 C CA . LEU A 1 74 ? 11.152 0.039 -18.230 1.00 96.06 74 LEU A CA 1
ATOM 577 C C . LEU A 1 74 ? 11.209 0.450 -16.754 1.00 96.06 74 LEU A C 1
ATOM 579 O O . LEU A 1 74 ? 10.439 -0.061 -15.945 1.00 96.06 74 LEU A O 1
ATOM 583 N N . SER A 1 75 ? 12.070 1.409 -16.411 1.00 96.38 75 SER A N 1
ATOM 584 C CA . SER A 1 75 ? 12.187 1.928 -15.043 1.00 96.38 75 SER A CA 1
ATOM 585 C C . SER A 1 75 ? 10.881 2.562 -14.556 1.00 96.38 75 SER A C 1
ATOM 587 O O . SER A 1 75 ? 10.464 2.307 -13.429 1.00 96.38 75 SER A O 1
ATOM 589 N N . LEU A 1 76 ? 10.196 3.332 -15.410 1.00 97.75 76 LEU A N 1
ATOM 590 C CA . LEU A 1 76 ? 8.885 3.916 -15.109 1.00 97.75 76 LEU A CA 1
ATOM 591 C C . LEU A 1 76 ? 7.808 2.846 -14.916 1.00 97.75 76 LEU A C 1
ATOM 593 O O . LEU A 1 76 ? 7.026 2.931 -13.971 1.00 97.75 76 LEU A O 1
ATOM 597 N N . ILE A 1 77 ? 7.784 1.826 -15.777 1.00 97.75 77 ILE A N 1
ATOM 598 C CA . ILE A 1 77 ? 6.836 0.710 -15.663 1.00 97.75 77 ILE A CA 1
ATOM 599 C C . ILE A 1 77 ? 7.054 -0.040 -14.345 1.00 97.75 77 ILE A C 1
ATOM 601 O O . ILE A 1 77 ? 6.092 -0.303 -13.624 1.00 97.75 77 ILE A O 1
ATOM 605 N N . LEU A 1 78 ? 8.306 -0.345 -13.996 1.00 97.81 78 LEU A N 1
ATOM 606 C CA . LEU A 1 78 ? 8.637 -1.021 -12.743 1.00 97.81 78 LEU A CA 1
ATOM 607 C C . LEU A 1 78 ? 8.292 -0.159 -11.525 1.00 97.81 78 LEU A C 1
ATOM 609 O O . LEU A 1 78 ? 7.706 -0.666 -10.573 1.00 97.81 78 LEU A O 1
ATOM 613 N N . ALA A 1 79 ? 8.587 1.142 -11.562 1.00 97.81 79 ALA A N 1
ATOM 614 C CA . ALA A 1 79 ? 8.221 2.063 -10.490 1.00 97.81 79 ALA A CA 1
ATOM 615 C C . ALA A 1 79 ? 6.698 2.124 -10.285 1.00 97.81 79 ALA A C 1
ATOM 617 O O . ALA A 1 79 ? 6.224 2.036 -9.151 1.00 97.81 79 ALA A O 1
ATOM 618 N N . ALA A 1 80 ? 5.923 2.205 -11.371 1.00 97.88 80 ALA A N 1
ATOM 619 C CA . ALA A 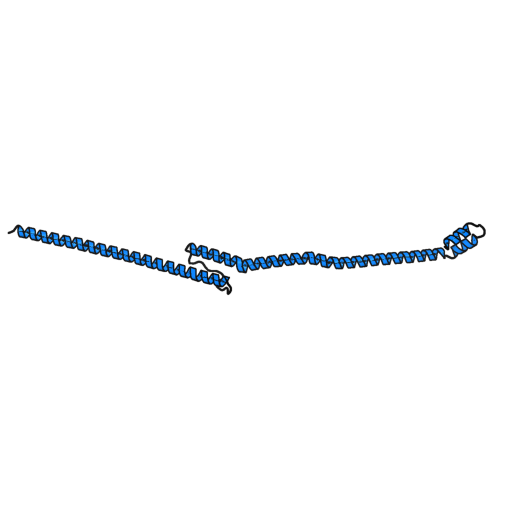1 80 ? 4.465 2.181 -11.313 1.00 97.88 80 ALA A CA 1
ATOM 620 C C . ALA A 1 80 ? 3.937 0.843 -10.768 1.00 97.88 80 ALA A C 1
ATOM 622 O O . ALA A 1 80 ? 3.049 0.834 -9.914 1.00 97.88 80 ALA A O 1
ATOM 623 N N . ALA A 1 81 ? 4.515 -0.281 -11.203 1.00 97.94 81 ALA A N 1
ATOM 624 C CA . ALA A 1 81 ? 4.151 -1.608 -10.717 1.00 97.94 81 ALA A CA 1
ATOM 625 C C . ALA A 1 81 ? 4.433 -1.762 -9.214 1.00 97.94 81 ALA A C 1
ATOM 627 O O . ALA A 1 81 ? 3.545 -2.169 -8.466 1.00 97.94 81 ALA A O 1
ATOM 628 N N . PHE A 1 82 ? 5.625 -1.381 -8.744 1.00 97.69 82 PHE A N 1
ATOM 629 C CA . PHE A 1 82 ? 5.965 -1.432 -7.320 1.00 97.69 82 PHE A CA 1
ATOM 630 C C . PHE A 1 82 ? 5.103 -0.494 -6.482 1.00 97.69 82 PHE A C 1
ATOM 632 O O . PHE A 1 82 ? 4.636 -0.898 -5.420 1.00 97.69 82 PHE A O 1
ATOM 639 N N . SER A 1 83 ? 4.845 0.724 -6.961 1.00 97.81 83 SER A N 1
ATOM 640 C CA . SER A 1 83 ? 3.942 1.660 -6.289 1.00 97.81 83 SER A CA 1
ATOM 641 C C . SER A 1 83 ? 2.549 1.051 -6.125 1.00 97.81 83 SER A C 1
ATOM 643 O O . SER A 1 83 ? 2.038 0.985 -5.008 1.00 97.81 83 SER A O 1
ATOM 645 N N . PHE A 1 84 ? 1.973 0.508 -7.201 1.00 98.06 84 PHE A N 1
ATOM 646 C CA . PHE A 1 84 ? 0.666 -0.142 -7.160 1.00 98.06 84 PHE A CA 1
ATOM 647 C C . PHE A 1 84 ? 0.635 -1.338 -6.196 1.00 98.06 84 PHE A C 1
ATOM 649 O O . PHE A 1 84 ? -0.296 -1.467 -5.395 1.00 98.06 84 PHE A O 1
ATOM 656 N N . LEU A 1 85 ? 1.664 -2.192 -6.238 1.00 97.50 85 LEU A N 1
ATOM 657 C CA . LEU A 1 85 ? 1.785 -3.355 -5.360 1.00 97.50 85 LEU A CA 1
ATOM 658 C C . LEU A 1 85 ? 1.903 -2.947 -3.889 1.00 97.50 85 LEU A C 1
ATOM 660 O O . LEU A 1 85 ? 1.147 -3.459 -3.068 1.00 97.50 85 LEU A O 1
ATOM 664 N N . LEU A 1 86 ? 2.781 -1.999 -3.550 1.00 96.56 86 LEU A N 1
ATOM 665 C CA . LEU A 1 86 ? 2.957 -1.515 -2.176 1.00 96.56 86 LEU A CA 1
ATOM 666 C C . LEU A 1 86 ? 1.690 -0.845 -1.645 1.00 96.56 86 LEU A C 1
ATOM 668 O O . LEU A 1 86 ? 1.279 -1.096 -0.509 1.00 96.56 86 LEU A O 1
ATOM 672 N N . THR A 1 87 ? 1.024 -0.033 -2.468 1.00 96.44 87 THR A N 1
ATOM 673 C CA . THR A 1 87 ? -0.241 0.589 -2.078 1.00 96.44 87 THR A CA 1
ATOM 674 C C . THR A 1 87 ? -1.304 -0.462 -1.779 1.00 96.44 87 THR A C 1
ATOM 676 O O . THR A 1 87 ? -2.024 -0.335 -0.791 1.00 96.44 87 THR A O 1
ATOM 679 N N . ARG A 1 88 ? -1.413 -1.510 -2.603 1.00 94.94 88 ARG A N 1
ATOM 680 C CA . ARG A 1 88 ? -2.423 -2.558 -2.424 1.00 94.94 88 ARG A CA 1
ATOM 681 C C . ARG A 1 88 ? -2.086 -3.529 -1.289 1.00 94.94 88 ARG A C 1
ATOM 683 O O . ARG A 1 88 ? -3.003 -3.940 -0.591 1.00 94.94 88 ARG A O 1
ATOM 690 N N . ALA A 1 89 ? -0.817 -3.883 -1.105 1.00 93.38 89 ALA A N 1
ATOM 691 C CA . ALA A 1 89 ? -0.385 -4.885 -0.129 1.00 93.38 89 ALA A CA 1
ATOM 692 C C . ALA A 1 89 ? -0.191 -4.321 1.289 1.00 93.38 89 ALA A C 1
ATOM 694 O O . ALA A 1 89 ? -0.348 -5.059 2.264 1.00 93.38 89 ALA A O 1
ATOM 695 N N . ILE A 1 90 ? 0.149 -3.033 1.410 1.00 94.44 90 ILE A N 1
ATOM 696 C CA . ILE A 1 90 ? 0.530 -2.416 2.689 1.00 94.44 90 ILE A CA 1
ATOM 697 C C . ILE A 1 90 ? -0.336 -1.195 2.993 1.00 94.44 90 ILE A C 1
ATOM 699 O O . ILE A 1 90 ? -1.078 -1.202 3.972 1.00 94.44 90 ILE A O 1
ATOM 703 N N . ALA A 1 91 ? -0.273 -0.152 2.158 1.00 95.62 91 ALA A N 1
ATOM 704 C CA . ALA A 1 91 ? -0.867 1.140 2.513 1.00 95.62 91 ALA A CA 1
ATOM 705 C C . ALA A 1 91 ? -2.389 1.049 2.709 1.00 95.62 91 ALA A C 1
ATOM 707 O O . ALA A 1 91 ? -2.906 1.502 3.726 1.00 95.62 91 ALA A O 1
ATOM 708 N N . ARG A 1 92 ? -3.104 0.415 1.769 1.00 95.19 92 ARG A N 1
ATOM 709 C CA . ARG A 1 92 ? -4.562 0.240 1.844 1.00 95.19 92 ARG A CA 1
ATOM 710 C C . ARG A 1 92 ? -5.004 -0.549 3.087 1.00 95.19 92 ARG A C 1
ATOM 712 O O . ARG A 1 92 ? -5.844 -0.017 3.809 1.00 95.19 92 ARG A O 1
ATOM 719 N N . PRO A 1 93 ? -4.451 -1.742 3.377 1.00 93.69 93 PRO A N 1
ATOM 720 C CA . PRO A 1 93 ? -4.767 -2.475 4.604 1.00 93.69 93 PRO A CA 1
ATOM 721 C C . PRO A 1 93 ? -4.497 -1.681 5.888 1.00 93.69 93 PRO A C 1
ATOM 723 O O . PRO A 1 93 ? -5.342 -1.655 6.778 1.00 93.69 93 PRO A O 1
ATOM 726 N N . ILE A 1 94 ? -3.368 -0.964 5.977 1.00 94.69 94 ILE A N 1
ATOM 727 C CA . ILE A 1 94 ? -3.050 -0.137 7.155 1.00 94.69 94 ILE A CA 1
ATOM 728 C C . ILE A 1 94 ? -4.080 0.985 7.337 1.00 94.69 94 ILE A C 1
ATOM 730 O O . ILE A 1 94 ? -4.558 1.221 8.450 1.00 94.69 94 ILE A O 1
ATOM 734 N N . THR A 1 95 ? -4.461 1.668 6.254 1.00 95.38 95 THR A N 1
ATOM 735 C CA . THR A 1 95 ? -5.505 2.699 6.311 1.00 95.38 95 THR A CA 1
ATOM 736 C C . THR A 1 95 ? -6.856 2.104 6.713 1.00 95.38 95 THR A C 1
ATOM 738 O O . THR A 1 95 ? -7.538 2.684 7.552 1.00 95.38 95 THR A O 1
ATOM 741 N N . ALA A 1 96 ? -7.221 0.930 6.190 1.00 93.94 96 ALA A N 1
ATOM 742 C CA . ALA A 1 96 ? -8.458 0.243 6.560 1.00 93.94 96 ALA A CA 1
ATOM 743 C C . ALA A 1 96 ? -8.486 -0.154 8.047 1.00 93.94 96 ALA A C 1
ATOM 745 O O . ALA A 1 96 ? -9.501 0.042 8.713 1.00 93.94 96 ALA A O 1
ATOM 746 N N . MET A 1 97 ? -7.372 -0.648 8.597 1.00 94.38 97 MET A N 1
ATOM 747 C CA . MET A 1 97 ? -7.260 -0.952 10.031 1.00 94.38 97 MET A CA 1
ATOM 748 C C . MET A 1 97 ? -7.345 0.304 10.898 1.00 94.38 97 MET A C 1
ATOM 750 O O . MET A 1 97 ? -7.996 0.289 11.940 1.00 94.38 97 MET A O 1
ATOM 754 N N . THR A 1 98 ? -6.742 1.407 10.452 1.00 94.31 98 THR A N 1
ATOM 755 C CA . THR A 1 98 ? -6.839 2.698 11.151 1.00 94.31 98 THR A CA 1
ATOM 756 C C . THR A 1 98 ? -8.288 3.178 11.215 1.00 94.31 98 THR A C 1
ATOM 758 O O . THR A 1 98 ? -8.763 3.574 12.277 1.00 94.31 98 THR A O 1
ATOM 761 N N . GLU A 1 99 ? -9.010 3.088 10.099 1.00 94.81 99 GLU A N 1
ATOM 762 C CA . GLU A 1 99 ? -10.423 3.458 10.033 1.00 94.81 99 GLU A CA 1
ATOM 763 C C . GLU A 1 99 ? -11.298 2.529 10.885 1.00 94.81 99 GLU A C 1
ATOM 765 O O . GLU A 1 99 ? -12.172 2.988 11.614 1.00 94.81 99 GLU A O 1
ATOM 770 N N . THR A 1 100 ? -11.006 1.227 10.876 1.00 94.69 100 THR A N 1
ATOM 771 C CA . THR A 1 100 ? -11.679 0.243 11.735 1.00 94.69 100 THR A CA 1
ATOM 772 C C . THR A 1 100 ? -11.516 0.602 13.212 1.00 94.69 100 THR A C 1
ATOM 774 O O . THR A 1 100 ? -12.497 0.639 13.949 1.00 94.69 100 THR A O 1
ATOM 777 N N . MET A 1 101 ? -10.297 0.923 13.655 1.00 94.88 101 MET A N 1
ATOM 778 C CA . MET A 1 101 ? -10.049 1.321 15.046 1.00 94.88 101 MET A CA 1
ATOM 779 C C . MET A 1 101 ? -10.743 2.632 15.410 1.00 94.88 101 MET A C 1
ATOM 781 O O . MET A 1 101 ? -11.229 2.763 16.531 1.00 94.88 101 MET A O 1
ATOM 785 N N . ARG A 1 102 ? -10.833 3.583 14.473 1.00 95.56 102 ARG A N 1
ATOM 786 C CA . ARG A 1 102 ? -11.603 4.813 14.677 1.00 95.56 102 ARG A CA 1
ATOM 787 C C . ARG A 1 102 ? -13.086 4.510 14.897 1.00 95.56 102 ARG A C 1
ATOM 789 O O . ARG A 1 102 ? -13.661 5.016 15.850 1.00 95.56 102 ARG A O 1
ATOM 796 N N . GLN A 1 103 ? -13.674 3.635 14.085 1.00 95.31 103 GLN A N 1
ATOM 797 C CA . GLN A 1 103 ? -15.070 3.221 14.252 1.00 95.31 103 GLN A CA 1
ATOM 798 C C . GLN A 1 103 ? -15.309 2.503 15.584 1.00 95.31 103 GLN A C 1
ATOM 800 O O . GLN A 1 103 ? -16.293 2.787 16.258 1.00 95.31 103 GLN A O 1
ATOM 805 N N . LEU A 1 104 ? -14.392 1.625 16.000 1.00 94.19 104 LEU A N 1
ATOM 806 C CA . LEU A 1 104 ? -14.474 0.976 17.312 1.00 94.19 104 LEU A CA 1
ATOM 807 C C . LEU A 1 104 ? -14.399 1.981 18.466 1.00 94.19 104 LEU A C 1
ATOM 809 O O . LEU A 1 104 ? -15.060 1.783 19.480 1.00 94.19 104 LEU A O 1
ATOM 813 N N . ALA A 1 105 ? -13.603 3.043 18.321 1.00 93.81 105 ALA A N 1
ATOM 814 C CA . ALA A 1 105 ? -13.519 4.116 19.310 1.00 93.81 105 ALA A CA 1
ATOM 815 C C . ALA A 1 105 ? -14.797 4.973 19.370 1.00 93.81 105 ALA A C 1
ATOM 817 O O . ALA A 1 105 ? -15.110 5.505 20.430 1.00 93.81 105 ALA A O 1
ATOM 818 N N . ASP A 1 106 ? -15.544 5.056 18.268 1.00 94.94 106 ASP A N 1
ATOM 819 C CA . ASP A 1 106 ? -16.855 5.712 18.180 1.00 94.94 106 ASP A CA 1
ATOM 820 C C . ASP A 1 106 ? -18.016 4.764 18.584 1.00 94.94 106 ASP A C 1
ATOM 822 O O . ASP A 1 106 ? -19.157 4.955 18.163 1.00 94.94 106 ASP A O 1
ATOM 826 N N . ASP A 1 107 ? -17.732 3.717 19.376 1.00 93.00 107 ASP A N 1
ATOM 827 C CA . ASP A 1 107 ? -18.667 2.670 19.832 1.00 93.00 107 ASP A CA 1
ATOM 828 C C . ASP A 1 107 ? -19.361 1.868 18.704 1.00 93.00 107 ASP A C 1
ATOM 830 O O . ASP A 1 107 ? -20.297 1.100 18.952 1.00 93.00 107 ASP A O 1
ATOM 834 N N . ASN A 1 108 ? -18.887 1.958 17.455 1.00 94.81 108 ASN A N 1
ATOM 835 C CA . ASN A 1 108 ? -19.374 1.105 16.371 1.00 94.81 108 ASN A CA 1
ATOM 836 C C . ASN A 1 108 ? -18.703 -0.273 16.423 1.00 94.81 108 ASN A C 1
ATOM 838 O O . ASN A 1 108 ? -17.683 -0.534 15.781 1.00 94.81 108 ASN A O 1
ATOM 842 N N . LEU A 1 109 ? -19.316 -1.184 17.174 1.00 93.88 109 LEU A N 1
ATOM 843 C CA . LEU A 1 109 ? -18.798 -2.532 17.393 1.00 93.88 109 LEU A CA 1
ATOM 844 C C . LEU A 1 109 ? -19.140 -3.528 16.276 1.00 93.88 109 LEU A C 1
ATOM 846 O O . LEU A 1 109 ? -18.668 -4.663 16.320 1.00 93.88 109 LEU A O 1
ATOM 850 N N . ASP A 1 110 ? -19.932 -3.125 15.282 1.00 92.94 110 ASP A N 1
ATOM 851 C CA . ASP A 1 110 ? -20.358 -3.975 14.164 1.00 92.94 110 ASP A CA 1
ATOM 852 C C . ASP A 1 110 ? -19.478 -3.833 12.919 1.00 92.94 110 ASP A C 1
ATOM 854 O O . ASP A 1 110 ? -19.758 -4.435 11.883 1.00 92.94 110 ASP A O 1
ATOM 858 N N . VAL A 1 111 ? -18.375 -3.088 13.032 1.00 92.62 111 VAL A N 1
ATOM 859 C CA . VAL A 1 111 ? -17.425 -2.901 11.937 1.00 92.62 111 VAL A CA 1
ATOM 860 C C . VAL A 1 111 ? -16.805 -4.226 11.477 1.00 92.62 111 VAL A C 1
ATOM 862 O O . VAL A 1 111 ? -16.371 -5.080 12.268 1.00 92.62 111 VAL A O 1
ATOM 865 N N . GLU A 1 112 ? -16.759 -4.388 10.158 1.00 89.00 112 GLU A N 1
ATOM 866 C CA . GLU A 1 112 ? -16.114 -5.511 9.494 1.00 89.00 112 GLU A CA 1
ATOM 867 C C . GLU A 1 112 ? -14.600 -5.282 9.422 1.00 89.00 112 GLU A C 1
ATOM 869 O O . GLU A 1 112 ? -14.128 -4.216 9.029 1.00 89.00 112 GLU A O 1
ATOM 874 N N . ILE A 1 113 ? -13.825 -6.294 9.810 1.00 88.81 113 ILE A N 1
ATOM 875 C CA . ILE A 1 113 ? -12.364 -6.214 9.840 1.00 88.81 113 ILE A CA 1
ATOM 876 C C . ILE A 1 113 ? -11.843 -6.842 8.550 1.00 88.81 113 ILE A C 1
ATOM 878 O O . ILE A 1 113 ? -11.927 -8.058 8.360 1.00 88.81 113 ILE A O 1
ATOM 882 N N . ALA A 1 114 ? -11.323 -6.000 7.659 1.00 82.94 114 ALA A N 1
ATOM 883 C CA . ALA A 1 114 ? -10.721 -6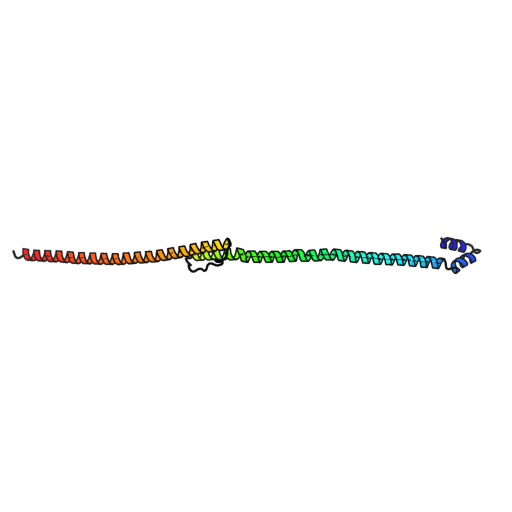.431 6.402 1.00 82.94 114 ALA A CA 1
ATOM 884 C C . ALA A 1 114 ? -9.466 -7.298 6.624 1.00 82.94 114 ALA A C 1
ATOM 886 O O . ALA A 1 114 ? -8.833 -7.243 7.677 1.00 82.94 114 ALA A O 1
ATOM 887 N N . ASP A 1 115 ? -9.090 -8.072 5.600 1.00 80.12 115 ASP A N 1
ATOM 888 C CA . ASP A 1 115 ? -7.799 -8.776 5.509 1.00 80.12 115 ASP A CA 1
ATOM 889 C C . ASP A 1 115 ? -7.504 -9.800 6.625 1.00 80.12 115 ASP A C 1
ATOM 891 O O . ASP A 1 115 ? -6.362 -10.197 6.854 1.00 80.12 115 ASP A O 1
ATOM 895 N N . HIS A 1 116 ? -8.551 -10.289 7.282 1.00 75.75 116 HIS A N 1
ATOM 896 C CA . HIS A 1 116 ? -8.465 -11.143 8.464 1.00 75.75 116 HIS A CA 1
ATOM 897 C C . HIS A 1 116 ? -7.947 -12.576 8.206 1.00 75.75 116 HIS A C 1
ATOM 899 O O . HIS A 1 116 ? -7.620 -13.278 9.164 1.00 75.75 116 HIS A O 1
ATOM 905 N N . ASP A 1 117 ? -7.875 -12.988 6.936 1.00 83.56 117 ASP A N 1
ATOM 906 C CA . ASP A 1 117 ? -7.347 -14.282 6.473 1.00 83.56 117 ASP A CA 1
ATOM 907 C C . ASP A 1 117 ? -5.877 -14.209 6.014 1.00 83.56 117 ASP A C 1
ATOM 909 O O . ASP A 1 117 ? -5.297 -15.214 5.583 1.00 83.56 117 ASP A O 1
ATOM 913 N N . ARG A 1 118 ? -5.250 -13.024 6.073 1.00 89.81 118 ARG A N 1
ATOM 914 C CA . ARG A 1 118 ? -3.828 -12.878 5.735 1.00 89.81 118 ARG A CA 1
ATOM 915 C C . ARG A 1 118 ? -2.950 -13.649 6.721 1.00 89.81 118 ARG A C 1
ATOM 917 O O . ARG A 1 118 ? -3.254 -13.761 7.903 1.00 89.81 118 ARG A O 1
ATOM 924 N N . ARG A 1 119 ? -1.831 -14.166 6.210 1.00 93.19 119 ARG A N 1
ATOM 925 C CA . ARG A 1 119 ? -0.845 -14.971 6.959 1.00 93.19 119 ARG A CA 1
ATOM 926 C C . ARG A 1 119 ? 0.476 -14.235 7.199 1.00 93.19 119 ARG A C 1
ATOM 928 O O . ARG A 1 119 ? 1.514 -14.871 7.335 1.00 93.19 119 ARG A O 1
ATOM 935 N N . ASP A 1 120 ? 0.433 -12.914 7.167 1.00 93.94 120 ASP A N 1
ATOM 936 C CA . ASP A 1 120 ? 1.570 -12.026 7.401 1.00 93.94 120 ASP A CA 1
ATOM 937 C C . ASP A 1 120 ? 1.281 -11.107 8.595 1.00 93.94 120 ASP A C 1
ATOM 939 O O . ASP A 1 120 ? 0.241 -11.222 9.248 1.00 93.94 120 ASP A O 1
ATOM 943 N N . GLU A 1 121 ? 2.189 -10.177 8.873 1.00 94.38 121 GLU A N 1
ATOM 944 C CA . GLU A 1 121 ? 2.113 -9.257 10.008 1.00 94.38 121 GLU A CA 1
ATOM 945 C C . GLU A 1 121 ? 0.843 -8.392 9.968 1.00 94.38 121 GLU A C 1
ATOM 947 O O . GLU A 1 121 ? 0.293 -8.031 11.007 1.00 94.38 121 GLU A O 1
ATOM 952 N N . ILE A 1 122 ? 0.327 -8.086 8.772 1.00 94.12 122 ILE A N 1
ATOM 953 C CA . ILE A 1 122 ? -0.931 -7.346 8.629 1.00 94.12 122 ILE A CA 1
ATOM 954 C C . ILE A 1 122 ? -2.119 -8.222 9.041 1.00 94.12 122 ILE A C 1
ATOM 956 O O . ILE A 1 122 ? -3.049 -7.735 9.683 1.00 94.12 122 ILE A O 1
ATOM 960 N N . GLY A 1 123 ? -2.077 -9.516 8.719 1.00 93.75 123 GLY A N 1
ATOM 961 C CA . GLY A 1 123 ? -3.043 -10.496 9.217 1.00 93.75 123 GLY A CA 1
ATOM 962 C C . GLY A 1 123 ? -3.005 -10.643 10.740 1.00 93.75 123 GLY A C 1
ATOM 963 O O . GLY A 1 123 ? -4.057 -10.660 11.382 1.00 93.75 123 GLY A O 1
ATOM 964 N N . GLU A 1 124 ? -1.812 -10.664 11.340 1.00 94.06 124 GLU A N 1
ATOM 965 C CA . GLU A 1 124 ? -1.659 -10.676 12.802 1.00 94.06 124 GLU A CA 1
ATOM 966 C C . GLU A 1 124 ? -2.266 -9.421 13.447 1.00 94.06 124 GLU A C 1
ATOM 968 O O . GLU A 1 124 ? -3.010 -9.521 14.428 1.00 94.06 124 GLU A O 1
ATOM 973 N N . MET A 1 125 ? -2.036 -8.243 12.854 1.00 94.12 125 MET A N 1
ATOM 974 C CA . MET A 1 125 ? -2.670 -6.996 13.290 1.00 94.12 125 MET A CA 1
ATOM 975 C C . MET A 1 125 ? -4.200 -7.059 13.187 1.00 94.12 125 MET A C 1
ATOM 977 O O . MET A 1 125 ? -4.888 -6.694 14.141 1.00 94.12 125 MET A O 1
ATOM 981 N N . ALA A 1 126 ? -4.749 -7.556 12.074 1.00 94.69 126 ALA A N 1
ATOM 982 C CA . ALA A 1 126 ? -6.194 -7.730 11.912 1.00 94.69 126 ALA A CA 1
ATOM 983 C C . ALA A 1 126 ? -6.775 -8.697 12.963 1.00 94.69 126 ALA A C 1
ATOM 985 O O . ALA A 1 126 ? -7.863 -8.469 13.500 1.00 94.69 126 ALA A O 1
ATOM 986 N N . GLY A 1 127 ? -6.034 -9.753 13.312 1.00 93.50 127 GLY A N 1
ATOM 987 C CA . GLY A 1 127 ? -6.363 -10.654 14.417 1.00 93.50 127 GLY A CA 1
ATOM 988 C C . GLY A 1 127 ? -6.437 -9.933 15.765 1.00 93.50 127 GLY A C 1
ATOM 989 O O . GLY A 1 127 ? -7.417 -10.090 16.494 1.00 93.50 127 GLY A O 1
ATOM 990 N N . ALA A 1 128 ? -5.454 -9.088 16.077 1.00 93.50 128 ALA A N 1
ATOM 991 C CA . ALA A 1 128 ? -5.447 -8.298 17.308 1.00 93.50 128 ALA A CA 1
ATOM 992 C C . ALA A 1 128 ? -6.625 -7.307 17.380 1.00 93.50 128 ALA A C 1
ATOM 994 O O . ALA A 1 128 ? -7.293 -7.216 18.412 1.00 93.50 128 ALA A O 1
ATOM 995 N N . VAL A 1 129 ? -6.937 -6.616 16.277 1.00 94.12 129 VAL A N 1
ATOM 996 C CA . VAL A 1 129 ? -8.100 -5.710 16.187 1.00 94.12 129 VAL A CA 1
ATOM 997 C C . VAL A 1 129 ? -9.410 -6.471 16.412 1.00 94.12 129 VAL A C 1
ATOM 999 O O . VAL A 1 129 ? -10.311 -5.969 17.084 1.00 94.12 129 VAL A O 1
ATOM 1002 N N . ARG A 1 130 ? -9.509 -7.713 15.923 1.00 93.50 130 ARG A N 1
ATOM 1003 C CA . ARG A 1 130 ? -10.676 -8.578 16.156 1.00 93.50 130 ARG A CA 1
ATOM 1004 C C . ARG A 1 130 ? -10.876 -8.875 17.632 1.00 93.50 130 ARG A C 1
ATOM 1006 O O . ARG A 1 130 ? -11.969 -8.656 18.144 1.00 93.50 130 ARG A O 1
ATOM 1013 N N . VAL A 1 131 ? -9.813 -9.295 18.316 1.00 93.69 131 VAL A N 1
ATOM 1014 C CA . VAL A 1 131 ? -9.848 -9.535 19.765 1.00 93.69 131 VAL A CA 1
ATOM 1015 C C . VAL A 1 131 ? -10.249 -8.263 20.514 1.00 93.69 131 VAL A C 1
ATOM 1017 O O . VAL A 1 131 ? -11.061 -8.323 21.434 1.00 93.69 131 VAL A O 1
ATOM 1020 N N . PHE A 1 132 ? -9.741 -7.099 20.101 1.00 93.56 132 PHE A N 1
ATOM 1021 C CA . PHE A 1 132 ? -10.107 -5.822 20.713 1.00 93.56 132 PHE A CA 1
ATOM 1022 C C . PHE A 1 132 ? -11.602 -5.498 20.562 1.00 93.56 132 PHE A C 1
ATOM 1024 O O . PHE A 1 132 ? -12.260 -5.195 21.557 1.00 93.56 132 PHE A O 1
ATOM 1031 N N . ARG A 1 133 ? -12.163 -5.618 19.351 1.00 94.69 133 ARG A N 1
ATOM 1032 C CA . ARG A 1 133 ? -13.604 -5.430 19.108 1.00 94.69 133 ARG A CA 1
ATOM 1033 C C . ARG A 1 133 ? -14.449 -6.403 19.923 1.00 94.69 133 ARG A C 1
ATOM 1035 O O . ARG A 1 133 ? -15.453 -6.005 20.509 1.00 94.69 133 ARG A O 1
ATOM 1042 N N . ASP A 1 134 ? -14.067 -7.675 19.945 1.00 94.94 134 ASP A N 1
ATOM 1043 C CA . ASP A 1 134 ? -14.841 -8.710 20.627 1.00 94.94 134 ASP A CA 1
ATOM 1044 C C . ASP A 1 134 ? -14.837 -8.472 22.153 1.00 94.94 134 ASP A C 1
ATOM 1046 O O . ASP A 1 134 ? -15.884 -8.567 22.797 1.00 94.94 134 ASP A O 1
ATOM 1050 N N . ASN A 1 135 ? -13.710 -8.018 22.714 1.00 95.25 135 ASN A N 1
ATOM 1051 C CA . ASN A 1 135 ? -13.634 -7.554 24.103 1.00 95.25 135 ASN A CA 1
ATOM 1052 C C . ASN A 1 135 ? -14.505 -6.313 24.348 1.00 95.25 135 ASN A C 1
ATOM 1054 O O . ASN A 1 135 ? -15.217 -6.250 25.350 1.00 95.25 135 ASN A O 1
ATOM 1058 N N . ALA A 1 136 ? -14.489 -5.333 23.440 1.00 94.38 136 ALA A N 1
ATOM 1059 C CA . ALA A 1 136 ? -15.327 -4.140 23.553 1.00 94.38 136 ALA A CA 1
ATOM 1060 C C . ALA A 1 136 ? -16.827 -4.497 23.555 1.00 94.38 136 ALA A C 1
ATOM 1062 O O . ALA A 1 136 ? -17.580 -3.988 24.388 1.00 94.38 136 ALA A O 1
ATOM 1063 N N . ARG A 1 137 ? -17.251 -5.452 22.714 1.00 95.62 137 ARG A N 1
ATOM 1064 C CA . ARG A 1 137 ? -18.617 -6.010 22.728 1.00 95.62 137 ARG A CA 1
ATOM 1065 C C . ARG A 1 137 ? -18.959 -6.665 24.052 1.00 95.62 137 ARG A C 1
ATOM 1067 O O . ARG A 1 137 ? -20.032 -6.410 24.593 1.00 95.62 137 ARG A O 1
ATOM 1074 N N . GLN A 1 138 ? -18.057 -7.480 24.589 1.00 95.62 138 GLN A N 1
ATOM 1075 C CA . GLN A 1 138 ? -18.281 -8.125 25.876 1.00 95.62 138 GLN A CA 1
ATOM 1076 C C . GLN A 1 138 ? -18.437 -7.092 27.000 1.00 95.62 138 GLN A C 1
ATOM 1078 O O . GLN A 1 138 ? -19.354 -7.202 27.812 1.00 95.62 138 GLN A O 1
ATOM 1083 N N . VAL A 1 139 ? -17.597 -6.055 27.027 1.00 95.00 139 VAL A N 1
ATOM 1084 C CA . VAL A 1 139 ? -17.701 -4.965 28.009 1.00 95.00 139 VAL A CA 1
ATOM 1085 C C . VAL A 1 139 ? -19.026 -4.215 27.868 1.00 95.00 139 VAL A C 1
ATOM 1087 O O . VAL A 1 139 ? -19.675 -3.947 28.878 1.00 95.00 139 VAL A O 1
ATOM 1090 N N . ALA A 1 140 ? -19.461 -3.909 26.643 1.00 93.62 140 ALA A N 1
ATOM 1091 C CA . ALA A 1 140 ? -20.746 -3.256 26.398 1.00 93.62 140 ALA A CA 1
ATOM 1092 C C . ALA A 1 140 ? -21.930 -4.108 26.894 1.00 93.62 140 ALA A C 1
ATOM 1094 O O . ALA A 1 140 ? -22.818 -3.599 27.578 1.00 93.62 140 ALA A O 1
ATOM 1095 N N . GLN A 1 141 ? -21.907 -5.418 26.634 1.00 94.44 141 GLN A N 1
ATOM 1096 C CA . GLN A 1 141 ? -22.925 -6.351 27.127 1.00 94.44 141 GLN A CA 1
ATOM 1097 C C . GLN A 1 141 ? -22.946 -6.427 28.657 1.00 94.44 141 GLN A C 1
ATOM 1099 O O . GLN A 1 141 ? -24.015 -6.378 29.262 1.00 94.44 141 GLN A O 1
ATOM 1104 N N . LEU A 1 142 ? -21.776 -6.512 29.296 1.00 95.44 142 LEU A N 1
ATOM 1105 C CA . LEU A 1 142 ? -21.676 -6.547 30.756 1.00 95.44 142 LEU A CA 1
ATOM 1106 C C . LEU A 1 142 ? -22.211 -5.261 31.391 1.00 95.44 142 LEU A C 1
ATOM 1108 O O . LEU A 1 142 ? -22.958 -5.341 32.364 1.00 95.44 142 LEU A O 1
ATOM 1112 N N . LYS A 1 143 ? -21.902 -4.093 30.813 1.00 94.50 143 LYS A N 1
ATOM 1113 C CA . LYS A 1 143 ? -22.474 -2.811 31.251 1.00 94.50 143 LYS A CA 1
ATOM 1114 C C . LYS A 1 143 ? -23.996 -2.815 31.153 1.00 94.50 143 LYS A C 1
ATOM 1116 O O . LYS A 1 143 ? -24.662 -2.453 32.114 1.00 94.50 143 LYS A O 1
ATOM 1121 N N . GLN A 1 144 ? -24.552 -3.291 30.039 1.00 94.69 144 GLN A N 1
ATOM 1122 C CA . GLN A 1 144 ? -26.002 -3.366 29.862 1.00 94.69 144 GLN A CA 1
ATOM 1123 C C . GLN A 1 144 ? -26.665 -4.288 30.898 1.00 94.69 144 GLN A C 1
ATOM 1125 O O . GLN A 1 144 ? -27.708 -3.945 31.456 1.00 94.69 144 GLN A O 1
ATOM 1130 N N . VAL A 1 145 ? -26.065 -5.448 31.183 1.00 95.75 145 VAL A N 1
ATOM 1131 C CA . VAL A 1 145 ? -26.556 -6.368 32.222 1.00 95.75 145 VAL A CA 1
ATOM 1132 C C . VAL A 1 145 ? -26.478 -5.721 33.605 1.00 95.75 145 VAL A C 1
ATOM 1134 O O . VAL A 1 145 ? -27.425 -5.831 34.385 1.00 95.75 145 VAL A O 1
ATOM 1137 N N . GLN A 1 146 ? -25.385 -5.018 33.901 1.00 95.62 146 GLN A N 1
ATOM 1138 C CA . GLN A 1 146 ? -25.207 -4.325 35.171 1.00 95.62 146 GLN A CA 1
ATOM 1139 C C . GLN A 1 146 ? -26.238 -3.204 35.356 1.00 95.62 146 GLN A C 1
ATOM 1141 O O . GLN A 1 146 ? -26.911 -3.175 36.382 1.00 95.62 146 GLN A O 1
ATOM 1146 N N . GLU A 1 147 ? -26.452 -2.357 34.347 1.00 95.56 147 GLU A N 1
ATOM 1147 C CA . GLU A 1 147 ? -27.477 -1.307 34.386 1.00 95.56 147 GLU A CA 1
ATOM 1148 C C . GLU A 1 147 ? -28.885 -1.881 34.591 1.00 95.56 147 GLU A C 1
ATOM 1150 O O . GLU A 1 147 ? -29.685 -1.327 35.345 1.00 95.56 147 GLU A O 1
ATOM 1155 N N . GLN A 1 148 ? -29.210 -3.010 33.952 1.00 95.25 148 GLN A N 1
ATOM 1156 C CA . GLN A 1 148 ? -30.489 -3.689 34.175 1.00 95.25 148 GLN A CA 1
ATOM 1157 C C . GLN A 1 148 ? -30.614 -4.234 35.601 1.00 95.25 148 GLN A C 1
ATOM 1159 O O . GLN A 1 148 ? -31.692 -4.157 36.188 1.00 95.25 148 GLN A O 1
ATOM 1164 N N . SER A 1 149 ? -29.533 -4.780 36.160 1.00 94.88 149 SER A N 1
ATOM 1165 C CA . SER A 1 149 ? -29.512 -5.268 37.539 1.00 94.88 149 SER A CA 1
ATOM 1166 C C . SER A 1 149 ? -29.671 -4.130 38.546 1.00 94.88 149 SER A C 1
ATOM 1168 O O . SER A 1 149 ? -30.418 -4.277 39.508 1.00 94.88 149 SER A O 1
ATOM 1170 N N . GLU A 1 150 ? -29.000 -2.999 38.328 1.00 94.62 150 GLU A N 1
ATOM 1171 C CA . GLU A 1 150 ? -29.095 -1.817 39.190 1.00 94.62 150 GLU A CA 1
ATOM 1172 C C . GLU A 1 150 ? -30.502 -1.213 39.152 1.00 94.62 150 GLU A C 1
ATOM 1174 O O . GLU A 1 150 ? -31.062 -0.904 40.203 1.00 94.62 150 GLU A O 1
ATOM 1179 N N . ARG A 1 151 ? -31.123 -1.130 37.965 1.00 94.88 151 ARG A N 1
ATOM 1180 C CA . ARG A 1 151 ? -32.523 -0.690 37.835 1.00 94.88 151 ARG A CA 1
ATOM 1181 C C . ARG A 1 151 ? -33.484 -1.597 38.600 1.00 94.88 151 ARG A C 1
ATOM 1183 O O . ARG A 1 151 ? -34.305 -1.090 39.353 1.00 94.88 151 ARG A O 1
ATOM 1190 N N . LYS A 1 152 ? -33.348 -2.920 38.462 1.00 94.69 152 LYS A N 1
ATOM 1191 C CA . LYS A 1 152 ? -34.178 -3.884 39.205 1.00 94.69 152 LYS A CA 1
ATOM 1192 C C . LYS A 1 152 ? -33.984 -3.774 40.717 1.00 94.69 152 LYS A C 1
ATOM 1194 O O . LYS A 1 152 ? -34.960 -3.793 41.454 1.00 94.69 152 LYS A O 1
ATOM 1199 N N . ALA A 1 153 ? -32.742 -3.626 41.177 1.00 94.50 153 ALA A N 1
ATOM 1200 C CA . ALA A 1 153 ? -32.451 -3.472 42.599 1.00 94.50 153 ALA A CA 1
ATOM 1201 C C . ALA A 1 153 ? -33.057 -2.180 43.176 1.00 94.50 153 ALA A C 1
ATOM 1203 O O . ALA A 1 153 ? -33.545 -2.181 44.305 1.00 94.50 153 ALA A O 1
ATOM 1204 N N . GLU A 1 154 ? -33.055 -1.086 42.410 1.00 94.69 154 GLU A N 1
ATOM 1205 C CA . GLU A 1 154 ? -33.701 0.161 42.828 1.00 94.69 154 GLU A CA 1
ATOM 1206 C C . GLU A 1 154 ? -35.234 0.035 42.836 1.00 94.69 154 GLU A C 1
ATOM 1208 O O . GLU A 1 154 ? -35.873 0.493 43.781 1.00 94.69 154 GLU A O 1
ATOM 1213 N N . GLU A 1 155 ? -35.831 -0.641 41.849 1.00 94.69 155 GLU A N 1
ATOM 1214 C CA . GLU A 1 155 ? -37.270 -0.951 41.832 1.00 94.69 155 GLU A CA 1
ATOM 1215 C C . GLU A 1 155 ? -37.687 -1.776 43.064 1.00 94.69 155 GLU A C 1
ATOM 1217 O O . GLU A 1 155 ? -38.613 -1.385 43.780 1.00 94.69 155 GLU A O 1
ATOM 1222 N N . GLU A 1 156 ? -36.958 -2.853 43.376 1.00 94.62 156 GLU A N 1
ATOM 1223 C CA . GLU A 1 156 ? -37.187 -3.673 44.576 1.00 94.62 156 GLU A CA 1
ATOM 1224 C C . GLU A 1 156 ? -37.012 -2.854 45.863 1.00 94.62 156 GLU A C 1
ATOM 1226 O O . GLU A 1 156 ? -37.798 -2.974 46.805 1.00 94.62 156 GLU A O 1
ATOM 1231 N N . ARG A 1 157 ? -36.006 -1.973 45.917 1.00 94.75 157 ARG A N 1
ATOM 1232 C CA . ARG A 1 157 ? -35.782 -1.093 47.069 1.00 94.75 157 ARG A CA 1
ATOM 1233 C C . ARG A 1 157 ? -36.953 -0.138 47.288 1.00 94.75 157 ARG A C 1
ATOM 1235 O O . ARG A 1 157 ? -37.358 0.064 48.434 1.00 94.75 157 ARG A O 1
ATOM 1242 N N . VAL A 1 158 ? -37.484 0.457 46.222 1.00 94.81 158 VAL A N 1
ATOM 1243 C CA . VAL A 1 158 ? -38.652 1.345 46.295 1.00 94.81 158 VAL A CA 1
ATOM 1244 C C . VAL A 1 158 ? -39.882 0.578 46.784 1.00 94.81 158 VAL A C 1
ATOM 1246 O O . VAL A 1 158 ? -40.596 1.082 47.653 1.00 94.81 158 VAL A O 1
ATOM 1249 N N . GLU A 1 159 ? -40.100 -0.649 46.303 1.00 94.62 159 GLU A N 1
ATOM 1250 C CA . GLU A 1 159 ? -41.202 -1.507 46.755 1.00 94.62 159 GLU A CA 1
ATOM 1251 C C . GLU A 1 159 ? -41.090 -1.855 48.250 1.00 94.62 159 GLU A C 1
ATOM 1253 O O . GLU A 1 159 ? -42.053 -1.691 49.003 1.00 94.62 159 GLU A O 1
ATOM 1258 N N . LEU A 1 160 ? -39.896 -2.243 48.712 1.00 94.56 160 LEU A N 1
ATOM 1259 C CA . LEU A 1 160 ? -39.632 -2.519 50.129 1.00 94.56 160 LEU A CA 1
ATOM 1260 C C . LEU A 1 160 ? -39.875 -1.287 51.011 1.00 94.56 160 LEU A C 1
ATOM 1262 O O . LEU A 1 160 ? -40.441 -1.403 52.100 1.00 94.56 160 LEU A O 1
ATOM 1266 N N . LEU A 1 161 ? -39.463 -0.099 50.559 1.00 94.56 161 LEU A N 1
ATOM 1267 C CA . LEU A 1 161 ? -39.711 1.145 51.288 1.00 94.56 161 LEU A CA 1
ATOM 1268 C C . LEU A 1 161 ? -41.210 1.470 51.373 1.00 94.56 161 LEU A C 1
ATOM 1270 O O . LEU A 1 161 ? -41.661 1.907 52.436 1.00 94.56 161 LEU A O 1
ATOM 1274 N N . ASP A 1 162 ? -41.988 1.236 50.311 1.00 95.19 162 ASP A N 1
ATOM 1275 C CA . ASP A 1 162 ? -43.445 1.425 50.349 1.00 95.19 162 ASP A CA 1
ATOM 1276 C C . ASP A 1 162 ? -44.108 0.473 51.356 1.00 95.19 162 ASP A C 1
ATOM 1278 O O . ASP A 1 162 ? -44.943 0.910 52.157 1.00 95.19 162 ASP A O 1
ATOM 1282 N N . ASP A 1 163 ? -43.692 -0.798 51.401 1.00 94.75 163 ASP A N 1
ATOM 1283 C CA . ASP A 1 163 ? -44.208 -1.753 52.390 1.00 94.75 163 ASP A CA 1
ATOM 1284 C C . ASP A 1 163 ? -43.875 -1.325 53.828 1.00 94.75 163 ASP A C 1
ATOM 1286 O O . ASP A 1 163 ? -44.765 -1.257 54.682 1.00 94.75 163 ASP A O 1
ATOM 1290 N N . VAL A 1 164 ? -42.628 -0.919 54.094 1.00 94.31 164 VAL A N 1
ATOM 1291 C CA . VAL A 1 164 ? -42.222 -0.401 55.413 1.00 94.31 164 VAL A CA 1
ATOM 1292 C C . VAL A 1 164 ? -43.076 0.807 55.814 1.00 94.31 164 VAL A C 1
ATOM 1294 O O . VAL A 1 164 ? -43.568 0.875 56.946 1.00 94.31 164 VAL A O 1
ATOM 1297 N N . VAL A 1 165 ? -43.324 1.749 54.898 1.00 94.75 165 VAL A N 1
ATOM 1298 C CA . VAL A 1 165 ? -44.181 2.917 55.163 1.00 94.75 165 VAL A CA 1
ATOM 1299 C C . VAL A 1 165 ? -45.629 2.502 55.452 1.00 94.75 165 VAL A C 1
ATOM 1301 O O . VAL A 1 165 ? -46.244 3.037 56.385 1.00 94.75 165 VAL A O 1
ATOM 1304 N N . ARG A 1 166 ? -46.193 1.543 54.706 1.00 93.94 166 ARG A N 1
ATOM 1305 C CA . ARG A 1 166 ? -47.540 0.997 54.968 1.00 93.94 166 ARG A CA 1
ATOM 1306 C C . ARG A 1 166 ? -47.617 0.331 56.339 1.00 93.94 166 ARG A C 1
ATOM 1308 O O . ARG A 1 166 ? -48.567 0.587 57.089 1.00 93.94 166 ARG A O 1
ATOM 1315 N N . GLN A 1 167 ? -46.613 -0.463 56.705 1.00 93.38 167 GLN A N 1
ATOM 1316 C CA . GLN A 1 167 ? -46.542 -1.106 58.014 1.00 93.38 167 GLN A CA 1
ATOM 1317 C C . GLN A 1 167 ? -46.476 -0.076 59.144 1.00 93.38 167 GLN A C 1
ATOM 1319 O O . GLN A 1 167 ? -47.254 -0.188 60.096 1.00 93.38 167 GLN A O 1
ATOM 1324 N N . ILE A 1 168 ? -45.648 0.969 59.019 1.00 94.56 168 ILE A N 1
ATOM 1325 C CA . ILE A 1 168 ? -45.578 2.066 59.999 1.00 94.56 168 ILE A CA 1
ATOM 1326 C C . ILE A 1 168 ? -46.944 2.749 60.154 1.00 94.56 168 ILE A C 1
ATOM 1328 O O . ILE A 1 168 ? -47.433 2.875 61.279 1.00 94.56 168 ILE A O 1
ATOM 1332 N N . LYS A 1 169 ? -47.603 3.133 59.049 1.00 91.94 169 LYS A N 1
ATOM 1333 C CA . LYS A 1 169 ? -48.942 3.758 59.079 1.00 91.94 169 LYS A CA 1
ATOM 1334 C C . LYS A 1 169 ? -49.962 2.876 59.803 1.00 91.94 169 LYS A C 1
ATOM 1336 O O . LYS A 1 169 ? -50.689 3.357 60.673 1.00 91.94 169 LYS A O 1
ATOM 1341 N N . SER A 1 170 ? -49.988 1.580 59.489 1.00 92.81 170 SER A N 1
ATOM 1342 C CA . SER A 1 170 ? -50.896 0.629 60.142 1.00 92.81 170 SER A CA 1
ATOM 1343 C C . SER A 1 170 ? -50.579 0.441 61.636 1.00 92.81 170 SER A C 1
ATOM 1345 O O . SER A 1 170 ? -51.485 0.354 62.465 1.00 92.81 170 SER A O 1
ATOM 1347 N N . GLY A 1 171 ? -49.295 0.417 62.008 1.00 92.00 171 GLY A N 1
ATOM 1348 C CA . GLY A 1 171 ? -48.824 0.301 63.386 1.00 92.00 171 GLY A CA 1
ATOM 1349 C C . GLY A 1 171 ? -49.243 1.491 64.243 1.00 92.00 171 GLY A C 1
ATOM 1350 O O . GLY A 1 171 ? -49.850 1.295 65.296 1.00 92.00 171 GLY A O 1
ATOM 1351 N N . VAL A 1 172 ? -48.997 2.710 63.756 1.00 92.00 172 VAL A N 1
ATOM 1352 C CA . VAL A 1 172 ? -49.414 3.956 64.418 1.00 92.00 172 VAL A CA 1
ATOM 1353 C C . VAL A 1 172 ? -50.934 4.002 64.582 1.00 92.00 172 VAL A C 1
ATOM 1355 O O . VAL A 1 172 ? -51.415 4.291 65.677 1.00 92.00 172 VAL A O 1
ATOM 1358 N N . GLY A 1 173 ? -51.694 3.629 63.545 1.00 90.06 173 GLY A N 1
ATOM 1359 C CA . GLY A 1 173 ? -53.156 3.543 63.620 1.00 90.06 173 GLY A CA 1
ATOM 1360 C C . GLY A 1 173 ? -53.647 2.602 64.727 1.00 90.06 173 GLY A C 1
ATOM 1361 O O . GLY A 1 173 ? -54.538 2.967 65.493 1.00 90.06 173 GLY A O 1
ATOM 1362 N N . ARG A 1 174 ? -53.018 1.427 64.880 1.00 90.38 174 ARG A N 1
ATOM 1363 C CA . ARG A 1 174 ? -53.350 0.461 65.947 1.00 90.38 174 ARG A CA 1
ATOM 1364 C C . ARG A 1 174 ? -52.999 0.959 67.351 1.00 90.38 174 ARG A C 1
ATOM 1366 O O . ARG A 1 174 ? -53.720 0.659 68.302 1.00 90.38 174 ARG A O 1
ATOM 1373 N N . VAL A 1 175 ? -51.890 1.681 67.515 1.00 89.81 175 VAL A N 1
ATOM 1374 C CA . VAL A 1 175 ? -51.511 2.266 68.815 1.00 89.81 175 VAL A CA 1
ATOM 1375 C C . VAL A 1 175 ? -52.494 3.370 69.203 1.00 89.81 175 VAL A C 1
ATOM 1377 O O . VAL A 1 175 ? -52.998 3.367 70.326 1.00 89.81 175 VAL A O 1
ATOM 1380 N N . ALA A 1 176 ? -52.827 4.259 68.264 1.00 87.69 176 ALA A N 1
ATOM 1381 C CA . ALA A 1 176 ? -53.807 5.320 68.477 1.00 87.69 176 ALA A CA 1
ATOM 1382 C C . ALA A 1 176 ? -55.194 4.756 68.832 1.00 87.69 176 ALA A C 1
ATOM 1384 O O . ALA A 1 176 ? -55.815 5.212 69.793 1.00 87.69 176 ALA A O 1
ATOM 1385 N N . SER A 1 177 ? -55.654 3.715 68.125 1.00 86.88 177 SER A N 1
ATOM 1386 C CA . SER A 1 177 ? -56.935 3.067 68.430 1.00 86.88 177 SER A CA 1
ATOM 1387 C C . SER A 1 177 ? -56.937 2.399 69.810 1.00 86.88 177 SER A C 1
ATOM 1389 O O . SER A 1 177 ? -57.916 2.524 70.543 1.00 86.88 177 SER A O 1
ATOM 1391 N N . LYS A 1 178 ? -55.840 1.734 70.209 1.00 86.75 178 LYS A N 1
ATOM 1392 C CA . LYS A 1 178 ? -55.705 1.148 71.556 1.00 86.75 178 LYS A CA 1
ATOM 1393 C C . LYS A 1 178 ? -55.714 2.209 72.658 1.00 86.75 178 LYS A C 1
ATOM 1395 O O . LYS A 1 178 ? -56.398 2.019 73.658 1.00 86.75 178 LYS A O 1
ATOM 1400 N N . LEU A 1 179 ? -54.992 3.317 72.485 1.00 86.62 179 LEU A N 1
ATOM 1401 C CA . LEU A 1 179 ? -54.987 4.422 73.452 1.00 86.62 179 LEU A CA 1
ATOM 1402 C C . LEU A 1 179 ? -56.371 5.062 73.596 1.00 86.62 179 LEU A C 1
ATOM 1404 O O . LEU A 1 179 ? -56.807 5.324 74.713 1.00 86.62 179 LEU A O 1
ATOM 1408 N N . SER A 1 180 ? -57.091 5.257 72.489 1.00 80.88 180 SER A N 1
ATOM 1409 C CA . SER A 1 180 ? -58.456 5.791 72.519 1.00 80.88 180 SER A CA 1
ATOM 1410 C C . SER A 1 180 ? -59.422 4.858 73.264 1.00 80.88 180 SER A C 1
ATOM 1412 O O . SER A 1 180 ? -60.208 5.326 74.087 1.00 80.88 180 SER A O 1
ATOM 1414 N N . ALA A 1 181 ? -59.297 3.539 73.074 1.00 78.25 181 ALA A N 1
ATOM 1415 C CA . ALA A 1 181 ? -60.060 2.551 73.837 1.00 78.25 181 ALA A CA 1
ATOM 1416 C C . ALA A 1 181 ? -59.738 2.584 75.346 1.00 78.25 181 ALA A C 1
ATOM 1418 O O . ALA A 1 181 ? -60.644 2.462 76.167 1.00 78.25 181 ALA A O 1
ATOM 1419 N N . ILE A 1 182 ? -58.473 2.807 75.726 1.00 80.62 182 ILE A N 1
ATOM 1420 C CA . ILE A 1 182 ? -58.077 2.975 77.136 1.00 80.62 182 ILE A CA 1
ATOM 1421 C C . ILE A 1 182 ? -58.676 4.261 77.720 1.00 80.62 182 ILE A C 1
ATOM 1423 O O . ILE A 1 182 ? -59.225 4.227 78.817 1.00 80.62 182 ILE A O 1
ATOM 1427 N N . SER A 1 183 ? -58.621 5.383 76.998 1.00 73.25 183 SER A N 1
ATOM 1428 C CA . SER A 1 183 ? -59.218 6.643 77.462 1.00 73.25 183 SER A CA 1
ATOM 1429 C C 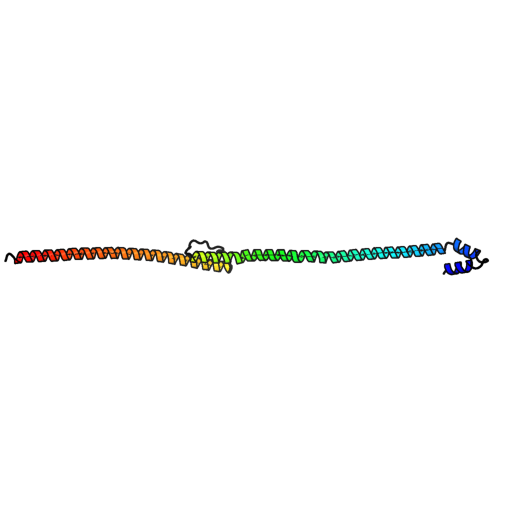. SER A 1 183 ? -60.737 6.577 77.623 1.00 73.25 183 SER A C 1
ATOM 1431 O O . SER A 1 183 ? -61.263 7.279 78.481 1.00 73.25 183 SER A O 1
ATOM 1433 N N . LEU A 1 184 ? -61.438 5.754 76.838 1.00 70.31 184 LEU A N 1
ATOM 1434 C CA . LEU A 1 184 ? -62.869 5.510 77.034 1.00 70.31 184 LEU A CA 1
ATOM 1435 C C . LEU A 1 184 ? -63.121 4.698 78.314 1.00 70.31 184 LEU A C 1
ATOM 1437 O O . LEU A 1 184 ? -63.939 5.103 79.129 1.00 70.31 184 LEU A O 1
ATOM 1441 N N . ASN A 1 185 ? -62.341 3.643 78.562 1.00 61.53 185 ASN A N 1
ATOM 1442 C CA . ASN A 1 185 ? -62.484 2.824 79.771 1.00 61.53 185 ASN A CA 1
ATOM 1443 C C . ASN A 1 185 ? -62.126 3.560 81.076 1.00 61.53 185 ASN A C 1
ATOM 1445 O O . ASN A 1 185 ? -62.696 3.263 82.118 1.00 61.53 185 ASN A O 1
ATOM 1449 N N . VAL A 1 186 ? -61.183 4.509 81.042 1.00 58.72 186 VAL A N 1
ATOM 1450 C CA . VAL A 1 186 ? -60.780 5.299 82.226 1.00 58.72 186 VAL A CA 1
ATOM 1451 C C . VAL A 1 186 ? -61.805 6.387 82.576 1.00 58.72 186 VAL A C 1
ATOM 1453 O O . VAL A 1 186 ? -61.777 6.912 83.683 1.00 58.72 186 VAL A O 1
ATOM 1456 N N . LYS A 1 187 ? -62.715 6.739 81.660 1.00 50.97 187 LYS A N 1
ATOM 1457 C CA . LYS A 1 187 ? -63.751 7.756 81.901 1.00 50.97 187 LYS A CA 1
ATOM 1458 C C . LYS A 1 187 ? -65.049 7.184 82.487 1.00 50.97 187 LYS A C 1
ATOM 1460 O O . LYS A 1 187 ? -65.862 7.961 82.976 1.00 50.97 187 LYS A O 1
ATOM 1465 N N . ASP A 1 188 ? -65.200 5.859 82.453 1.00 49.72 188 ASP A N 1
ATOM 1466 C CA . ASP A 1 188 ? -66.358 5.112 82.964 1.00 49.72 188 ASP A CA 1
ATOM 1467 C C . ASP A 1 188 ? -66.080 4.405 84.316 1.00 49.72 188 ASP A C 1
ATOM 1469 O O . ASP A 1 188 ? -66.858 3.554 84.746 1.00 49.72 188 ASP A O 1
ATOM 1473 N N . SER A 1 189 ? -64.981 4.745 85.004 1.00 42.31 189 SER A N 1
ATOM 1474 C CA . SER A 1 189 ? -64.673 4.355 86.399 1.00 42.31 189 SER A CA 1
ATOM 1475 C C . SER A 1 189 ? -64.528 5.586 87.284 1.00 42.31 189 SER A C 1
ATOM 1477 O O . SER A 1 189 ? -64.944 5.503 88.460 1.00 42.31 189 SER A O 1
#

Radius of gyration: 61.75 Å; chains: 1; bounding box: 130×40×174 Å

Secondary structure (DSSP, 8-state):
-HHHHHHHHHTSTTSHHHHHHHHHT-HHHHHHHHHHHHHHHHHHHHHHHHHHHHHHHHHHHHHHHHHHHHHHHHHHHHHHHHHHHHIIIIIHHHHHHHHHHHHHHTT-TT---TTTT--SHHHHHHHHHHHHHHHHHHHHHHHHHHHHHHHHHHHHHHHHHHHHHHHHHHHHHHHHHHHHHHHHHHH--

Sequence (189 aa):
SVADRQIQLMRNHLTVNEARAIEVSGEPSRLITQAQAVLDEIRTLQADSARARQNEKQAEFSVLRDASIFIPLLSLILAAAFSFLLTRAIARPITAMTETMRQLADDNLDVEIADHDRRDEIGEMAGAVRVFRDNARQVAQLKQVQEQSERKAEEERVELLDDVVRQIKSGVGRVASKLSAISLNVKDS

pLDDT: mean 86.1, std 11.65, range [42.31, 98.06]

Foldseek 3Di:
DLVVVLVVLVVDPVSPVVSVVSVVVCVVVVVVVVVVVVVVVVVVVVVVVVVVVVVVVVVVVVVVVVCVPVVVVVVVVVVVVVVVCCCVVPVVLVVQLVVLVVCVVVVNLVDDQPPCPDPDPSVVSSVVSPVVSVVSVVVVVVVVVVVVVVVVVVVVVVVVVVVVVVVVVVVVVVVVVVVVVVVVVVVVD